Protein AF-A0A0G1QEM6-F1 (afdb_monomer_lite)

Foldseek 3Di:
DDDKAFFDDDDPDLVLRVLVSCVVVLAADEAADADQVVQLVSLLVNLVVADFPQPQVLLVVQQPPDVHGDPSSNSQSSSVRRLTGEDEPVGDPSNNVSNVVCVVVSSNRYYRYHPVPDDDQQDWDDADHDIDGPVVDDQVGFDFDRDPNITDTDRRDPPPDDQPQAWWWWKAAPVRDIDTHGQQDFFWWADPNDTDGDGPVPDDQQIDTVPGHTIDTDGTDRDDPVPD

Sequence (228 aa):
MAMPLKIHEETNSPTINIILDTLKINKQALVFAGTKASAEKTAEEISKKIKGVDLNELAEKIQSCLSKPTKQCLRLSFCIKKGIAFHHSGLVSEQRHLIEDGFRQGIVKVICCTPTLCLSKDTMIWHGMYESKILAYTNKEPVFALSQNKLVPLKAQRINTVQNNRKLLRITSSLGKSIKVTSHHKMLIKRESRRYVAEAETIKKGDRIATIGKLNITKSYLPFVKGF

Secondary structure (DSSP, 8-state):
-PPPEEPP--SS-HHHHHHHHHHHTT--EEEE-SSHHHHHHHHHHHHTTS-----HHHHHHHHHSSSS--HHHHHHHHHHTTTEEEESTTS-HHHHHHHHHHHHTTSS-EEEE-TTSPPPTT-EEEETTEEEEGGG--SSSEEEEEETTEEEEEEPPP-------SPEEEEEETTS-EEEEETT-EEEEEETTEEEEEEGGG--TT-EETTBS-EEEEEEE---GGG-

pLDDT: mean 84.79, std 13.38, range [34.31, 98.5]

Structure (mmCIF, N/CA/C/O backbone):
data_AF-A0A0G1QEM6-F1
#
_entry.id   AF-A0A0G1QEM6-F1
#
loop_
_atom_site.group_PDB
_atom_site.id
_atom_site.type_symbol
_atom_site.label_atom_id
_atom_site.label_alt_id
_atom_site.label_comp_id
_atom_site.label_asym_id
_atom_site.label_entity_id
_atom_site.label_seq_id
_atom_site.pdbx_PDB_ins_code
_atom_site.Cartn_x
_atom_site.Cartn_y
_atom_site.Cartn_z
_atom_site.occupancy
_atom_site.B_iso_or_equiv
_atom_site.auth_seq_id
_atom_site.auth_comp_id
_atom_site.auth_asym_id
_atom_site.auth_atom_id
_atom_site.pdbx_PDB_model_num
ATOM 1 N N . MET A 1 1 ? -28.350 14.122 -2.380 1.00 58.47 1 MET A N 1
ATOM 2 C CA . MET A 1 1 ? -26.898 13.858 -2.225 1.00 58.47 1 MET A CA 1
ATOM 3 C C . MET A 1 1 ? -26.719 12.988 -0.993 1.00 58.47 1 MET A C 1
ATOM 5 O O . MET A 1 1 ? -27.482 13.183 -0.056 1.00 58.47 1 MET A O 1
ATOM 9 N N . ALA A 1 2 ? -25.788 12.028 -0.995 1.00 63.12 2 ALA A N 1
ATOM 10 C CA . ALA A 1 2 ? -25.497 11.253 0.214 1.00 63.12 2 ALA A CA 1
ATOM 11 C C . ALA A 1 2 ? -25.089 12.203 1.359 1.00 63.12 2 ALA A C 1
ATOM 13 O O . ALA A 1 2 ? -24.433 13.216 1.110 1.00 63.12 2 ALA A O 1
ATOM 14 N N . MET A 1 3 ? -25.512 11.927 2.592 1.00 70.44 3 MET A N 1
ATOM 15 C CA . MET A 1 3 ? -25.098 12.746 3.735 1.00 70.44 3 MET A CA 1
ATOM 16 C C . MET A 1 3 ? -23.622 12.476 4.066 1.00 70.44 3 MET A C 1
ATOM 18 O O . MET A 1 3 ? -23.163 11.347 3.873 1.00 70.44 3 MET A O 1
ATOM 22 N N . PRO A 1 4 ? -22.868 13.475 4.562 1.00 77.44 4 PRO A N 1
ATOM 23 C CA . PRO A 1 4 ? -21.507 13.245 5.023 1.00 77.44 4 PRO A CA 1
ATOM 24 C C . PRO A 1 4 ? -21.467 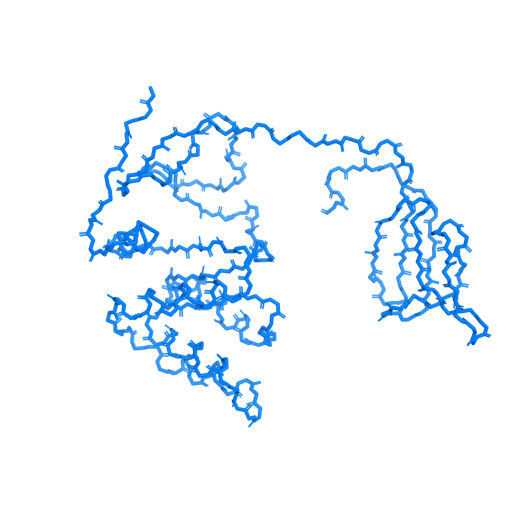12.190 6.132 1.00 77.44 4 PRO A C 1
ATOM 26 O O . PRO A 1 4 ? -22.203 12.301 7.115 1.00 77.44 4 PRO A O 1
ATOM 29 N N . LEU A 1 5 ? -20.586 11.198 6.001 1.00 82.06 5 LEU A N 1
ATOM 30 C CA . LEU A 1 5 ? -20.373 10.199 7.050 1.00 82.06 5 LEU A CA 1
ATOM 31 C C . LEU A 1 5 ? -19.333 10.739 8.031 1.00 82.06 5 LEU A C 1
ATOM 33 O O . LEU A 1 5 ? -18.238 11.142 7.629 1.00 82.06 5 LEU A O 1
ATOM 37 N N . LYS A 1 6 ? -19.688 10.793 9.316 1.00 85.19 6 LYS A N 1
ATOM 38 C CA . LYS A 1 6 ? -18.762 11.212 10.373 1.00 85.19 6 LYS A CA 1
ATOM 39 C C . LYS A 1 6 ? -17.808 10.067 10.695 1.00 85.19 6 LYS A C 1
ATOM 41 O O . LYS A 1 6 ? -18.254 8.935 10.835 1.00 85.19 6 LYS A O 1
ATOM 46 N N . ILE A 1 7 ? -16.530 10.392 10.847 1.00 89.06 7 ILE A N 1
ATOM 47 C CA . ILE A 1 7 ? -15.505 9.467 11.330 1.00 89.06 7 ILE A CA 1
ATOM 48 C C . ILE A 1 7 ? -15.224 9.813 12.791 1.00 89.06 7 ILE A C 1
ATOM 50 O O . ILE A 1 7 ? -15.229 10.988 13.166 1.00 89.06 7 ILE A O 1
ATOM 54 N N . HIS A 1 8 ? -14.978 8.805 13.624 1.00 86.75 8 HIS A N 1
ATOM 55 C CA . HIS A 1 8 ? -14.560 9.042 15.000 1.00 86.75 8 HIS A CA 1
ATOM 56 C C . HIS A 1 8 ? -13.189 9.743 15.044 1.00 86.75 8 HIS A C 1
ATOM 58 O O . HIS A 1 8 ? -12.245 9.337 14.371 1.00 86.75 8 HIS A O 1
ATOM 64 N N . GLU A 1 9 ? -13.052 10.803 15.838 1.00 89.62 9 GLU A N 1
ATOM 65 C CA . GLU A 1 9 ? -11.793 11.542 15.972 1.00 89.62 9 GLU A CA 1
ATOM 66 C C . GLU A 1 9 ? -10.955 10.976 17.123 1.00 89.62 9 GLU A C 1
ATOM 68 O O . GLU A 1 9 ? -11.365 11.018 18.278 1.00 89.62 9 GLU A O 1
ATOM 73 N N . GLU A 1 10 ? -9.790 10.404 16.813 1.00 88.31 10 GLU A N 1
ATOM 74 C CA . GLU A 1 10 ? -8.842 9.878 17.819 1.00 88.31 10 GLU A CA 1
ATOM 75 C C . GLU A 1 10 ? -7.482 10.574 17.771 1.00 88.31 10 GLU A C 1
ATOM 77 O O . GLU A 1 10 ? -6.681 10.501 18.703 1.00 88.31 10 GLU A O 1
ATOM 82 N N . THR A 1 11 ? -7.186 11.214 16.646 1.00 91.19 11 THR A N 1
ATOM 83 C CA . THR A 1 11 ? -5.920 11.875 16.367 1.00 91.19 11 THR A CA 1
ATOM 84 C C . THR A 1 11 ? -6.171 13.142 15.557 1.00 91.19 11 THR A C 1
ATOM 86 O O . THR A 1 11 ? -7.200 13.275 14.896 1.00 91.19 11 THR A O 1
ATOM 89 N N . ASN A 1 12 ? -5.166 14.015 15.492 1.00 90.62 12 ASN A N 1
ATOM 90 C CA . ASN A 1 12 ? -5.195 15.209 14.639 1.00 90.62 12 ASN A CA 1
ATOM 91 C C . ASN A 1 12 ? -5.042 14.890 13.136 1.00 90.62 12 ASN A C 1
ATOM 93 O O . ASN A 1 12 ? -4.938 15.804 12.322 1.00 90.62 12 ASN A O 1
ATOM 97 N N . SER A 1 13 ? -4.960 13.610 12.752 1.00 91.62 13 SER A N 1
ATOM 98 C CA . SER A 1 13 ? -4.819 13.177 11.363 1.00 91.62 13 SER A CA 1
ATOM 99 C C . SER A 1 13 ? -6.112 12.510 10.889 1.00 91.62 13 SER A C 1
ATOM 101 O O . SER A 1 13 ? -6.362 11.354 11.243 1.00 91.62 13 SER A O 1
ATOM 103 N N . PRO A 1 14 ? -6.913 13.178 10.033 1.00 91.94 14 PRO A N 1
ATOM 104 C CA . PRO A 1 14 ? -8.118 12.582 9.460 1.00 91.94 14 PRO A CA 1
ATOM 105 C C . PRO A 1 14 ? -7.837 11.249 8.756 1.00 91.94 14 PRO A C 1
ATOM 107 O O . PRO A 1 14 ? -8.636 10.320 8.838 1.00 91.94 14 PRO A O 1
ATOM 110 N N . THR A 1 15 ? -6.688 11.140 8.078 1.00 91.44 15 THR A N 1
ATOM 111 C CA . THR A 1 15 ? -6.275 9.915 7.377 1.00 91.44 15 THR A CA 1
ATOM 112 C C . THR A 1 15 ? -6.044 8.762 8.345 1.00 91.44 15 THR A C 1
ATOM 114 O O . THR A 1 15 ? -6.402 7.631 8.044 1.00 91.44 15 THR A O 1
ATOM 117 N N . ILE A 1 16 ? -5.461 9.022 9.517 1.00 94.81 16 ILE A N 1
ATOM 118 C CA . ILE A 1 16 ? -5.296 7.976 10.532 1.00 94.81 16 ILE A CA 1
ATOM 119 C C . ILE A 1 16 ? -6.659 7.623 11.130 1.00 94.81 16 ILE A C 1
ATOM 121 O O . ILE A 1 16 ? -6.964 6.443 11.269 1.00 94.81 16 ILE A O 1
ATOM 125 N N . ASN A 1 17 ? -7.502 8.617 11.413 1.00 94.69 17 ASN A N 1
ATOM 126 C CA . ASN A 1 17 ? -8.823 8.402 12.005 1.00 94.69 17 ASN A CA 1
ATOM 127 C C . ASN A 1 17 ? -9.708 7.483 11.152 1.00 94.69 17 ASN A C 1
ATOM 129 O O . ASN A 1 17 ? -10.283 6.544 11.691 1.00 94.69 17 ASN A O 1
ATOM 133 N N . ILE A 1 18 ? -9.768 7.676 9.827 1.00 92.94 18 ILE A N 1
ATOM 134 C CA . ILE A 1 18 ? -10.563 6.790 8.955 1.00 92.94 18 ILE A CA 1
ATOM 135 C C . ILE A 1 18 ? -10.041 5.348 8.954 1.00 92.94 18 ILE A C 1
ATOM 137 O O . ILE A 1 18 ? -10.818 4.398 8.867 1.00 92.94 18 ILE A O 1
ATOM 141 N N . ILE A 1 19 ? -8.728 5.163 9.084 1.00 95.00 19 ILE A N 1
ATOM 142 C CA . ILE A 1 19 ? -8.120 3.832 9.142 1.00 95.00 19 ILE A CA 1
ATOM 143 C C . ILE A 1 19 ? -8.442 3.164 10.479 1.00 95.00 19 ILE A C 1
ATOM 145 O O . ILE A 1 19 ? -8.819 1.996 10.494 1.00 95.00 19 ILE A O 1
ATOM 149 N N . LEU A 1 20 ? -8.342 3.895 11.592 1.00 94.69 20 LEU A N 1
ATOM 150 C CA . LEU A 1 20 ? -8.720 3.391 12.915 1.00 94.69 20 LEU A CA 1
ATOM 151 C C . LEU A 1 20 ? -10.209 3.025 12.971 1.00 94.69 20 LEU A C 1
ATOM 153 O O . LEU A 1 20 ? -10.550 1.951 13.461 1.00 94.69 20 LEU A O 1
ATOM 157 N N . ASP A 1 21 ? -11.077 3.858 12.398 1.00 92.38 21 ASP A N 1
ATOM 158 C CA . ASP A 1 21 ? -12.512 3.588 12.261 1.00 92.38 21 ASP A CA 1
ATOM 159 C C . ASP A 1 21 ? -12.778 2.312 11.440 1.00 92.38 21 ASP A C 1
ATOM 161 O O . ASP A 1 21 ? -13.508 1.423 11.878 1.00 92.38 21 ASP A O 1
ATOM 165 N N . THR A 1 22 ? -12.068 2.141 10.317 1.00 91.81 22 THR A N 1
ATOM 166 C CA . THR A 1 22 ? -12.126 0.920 9.492 1.00 91.81 22 THR A CA 1
ATOM 167 C C . THR A 1 22 ? -11.695 -0.327 10.276 1.00 91.81 22 THR A C 1
ATOM 169 O O . THR A 1 22 ? -12.312 -1.389 10.165 1.00 91.81 22 THR A O 1
ATOM 172 N N . LEU A 1 23 ? -10.648 -0.217 11.098 1.00 93.31 23 LEU A N 1
ATOM 173 C CA . LEU A 1 23 ? -10.165 -1.327 11.922 1.00 93.31 23 LEU A CA 1
ATOM 174 C C . LEU A 1 23 ? -11.137 -1.673 13.055 1.00 93.31 23 LEU A C 1
ATOM 176 O O . LEU A 1 23 ? -11.317 -2.854 13.351 1.00 93.31 23 LEU A O 1
ATOM 180 N N . LYS A 1 24 ? -11.803 -0.677 13.650 1.00 92.06 24 LYS A N 1
ATOM 181 C CA . LYS A 1 24 ? -12.818 -0.878 14.698 1.00 92.06 24 LYS A CA 1
ATOM 182 C C . LYS A 1 24 ? -14.002 -1.716 14.223 1.00 92.06 24 LYS A C 1
ATOM 184 O O . LYS A 1 24 ? -14.523 -2.513 14.996 1.00 92.06 24 LYS A O 1
ATOM 189 N N . ILE A 1 25 ? -14.385 -1.594 12.953 1.00 90.31 25 ILE A N 1
ATOM 190 C CA . ILE A 1 25 ? -15.434 -2.426 12.339 1.00 90.31 25 ILE A CA 1
ATOM 191 C C . ILE A 1 25 ? -14.896 -3.750 11.755 1.00 90.31 25 ILE A C 1
ATOM 193 O O . ILE A 1 25 ? -15.580 -4.407 10.969 1.00 90.31 25 ILE A O 1
ATOM 197 N N . ASN A 1 26 ? -13.674 -4.154 12.136 1.00 90.94 26 ASN A N 1
ATOM 198 C CA . ASN A 1 26 ? -12.980 -5.372 11.701 1.00 90.94 26 ASN A CA 1
ATOM 199 C C . ASN A 1 26 ? -12.873 -5.511 10.168 1.00 90.94 26 ASN A C 1
ATOM 201 O O . ASN A 1 26 ? -13.025 -6.600 9.608 1.00 90.94 26 ASN A O 1
ATOM 205 N N . LYS A 1 27 ? -12.618 -4.398 9.472 1.00 91.56 27 LYS A N 1
ATOM 206 C CA . LYS A 1 27 ? -12.401 -4.367 8.018 1.00 91.56 27 LYS A CA 1
ATOM 207 C C . LYS A 1 27 ? -10.932 -4.122 7.675 1.00 91.56 27 LYS A C 1
ATOM 209 O O . LYS A 1 27 ? -10.118 -3.777 8.532 1.00 91.56 27 LYS A O 1
ATOM 214 N N . GLN A 1 28 ? -10.595 -4.354 6.408 1.00 93.38 28 GLN A N 1
ATOM 215 C CA . GLN A 1 28 ? -9.258 -4.134 5.857 1.00 93.38 28 GLN A CA 1
ATOM 216 C C . GLN A 1 28 ? -9.221 -2.869 4.996 1.00 93.38 28 GLN A C 1
ATOM 218 O O . GLN A 1 28 ? -10.241 -2.465 4.439 1.00 93.38 28 GLN A O 1
ATOM 223 N N . ALA A 1 29 ? -8.039 -2.267 4.852 1.00 93.31 29 ALA A N 1
ATOM 224 C CA . ALA A 1 29 ? -7.846 -1.063 4.048 1.00 93.31 29 ALA A CA 1
ATOM 225 C C . ALA A 1 29 ? -6.576 -1.117 3.190 1.00 93.31 29 ALA A C 1
ATOM 227 O O . ALA A 1 29 ? -5.520 -1.582 3.623 1.00 93.31 29 ALA A O 1
ATOM 228 N N . LEU A 1 30 ? -6.667 -0.551 1.987 1.00 93.56 30 LEU A N 1
ATOM 229 C CA . LEU A 1 30 ? -5.512 -0.187 1.171 1.00 93.56 30 LEU A CA 1
ATOM 230 C C . LEU A 1 30 ? -5.391 1.334 1.142 1.00 93.56 30 LEU A C 1
ATOM 232 O O . LEU A 1 30 ? -6.335 2.035 0.785 1.00 93.56 30 LEU A O 1
ATOM 236 N N . VAL A 1 31 ? -4.221 1.837 1.524 1.00 94.69 31 VAL A N 1
ATOM 237 C CA . VAL A 1 31 ? -3.951 3.268 1.677 1.00 94.69 31 VAL A CA 1
ATOM 238 C C . VAL A 1 31 ? -2.922 3.675 0.634 1.00 94.69 31 VAL A C 1
ATOM 240 O O . VAL A 1 31 ? -1.732 3.402 0.778 1.00 94.69 31 VAL A O 1
ATOM 243 N N . PHE A 1 32 ? -3.377 4.315 -0.440 1.00 93.25 32 PHE A N 1
ATOM 244 C CA . PHE A 1 32 ? -2.495 4.740 -1.522 1.00 93.25 32 PHE A CA 1
ATOM 245 C C . PHE A 1 32 ? -1.792 6.058 -1.187 1.00 93.25 32 PHE A C 1
ATOM 247 O O . PHE A 1 32 ? -2.434 7.069 -0.909 1.00 93.25 32 PHE A O 1
ATOM 254 N N . ALA A 1 33 ? -0.463 6.055 -1.254 1.00 93.50 33 ALA A N 1
ATOM 255 C CA . ALA A 1 33 ? 0.392 7.205 -1.004 1.00 93.50 33 ALA A CA 1
ATOM 256 C C . ALA A 1 33 ? 1.212 7.569 -2.254 1.00 93.50 33 ALA A C 1
ATOM 258 O O . ALA A 1 33 ? 1.590 6.707 -3.050 1.00 93.50 33 ALA A O 1
ATOM 259 N N . GLY A 1 34 ? 1.522 8.858 -2.417 1.00 91.38 34 GLY A N 1
ATOM 260 C CA . GLY A 1 34 ? 2.196 9.371 -3.618 1.00 91.38 34 GLY A CA 1
ATOM 261 C C . GLY A 1 34 ? 3.665 8.952 -3.760 1.00 91.38 34 GLY A C 1
ATOM 262 O O . GLY A 1 34 ? 4.210 8.974 -4.860 1.00 91.38 34 GLY A O 1
ATOM 263 N N . THR A 1 35 ? 4.319 8.550 -2.667 1.00 95.19 35 THR A N 1
ATOM 264 C CA . THR A 1 35 ? 5.732 8.139 -2.655 1.00 95.19 35 THR A CA 1
ATOM 265 C C . THR A 1 35 ? 5.964 6.903 -1.781 1.00 95.19 35 THR A C 1
ATOM 267 O O . THR A 1 35 ? 5.172 6.596 -0.887 1.00 95.19 35 THR A O 1
ATOM 270 N N . LYS A 1 3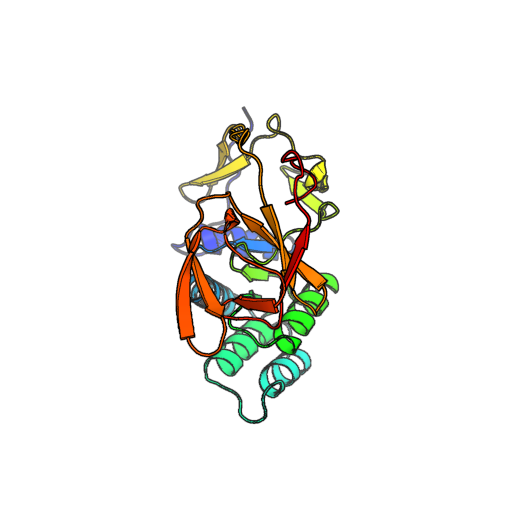6 ? 7.101 6.221 -1.990 1.00 96.88 36 LYS A N 1
ATOM 271 C CA . LYS A 1 36 ? 7.549 5.106 -1.133 1.00 96.88 36 LYS A CA 1
ATOM 272 C C . LYS A 1 36 ? 7.705 5.560 0.322 1.00 96.88 36 LYS A C 1
ATOM 274 O O . LYS A 1 36 ? 7.144 4.948 1.219 1.00 96.88 36 LYS A O 1
ATOM 279 N N . ALA A 1 37 ? 8.384 6.689 0.533 1.00 97.44 37 ALA A N 1
ATOM 280 C CA . ALA A 1 37 ? 8.625 7.243 1.863 1.00 97.44 37 ALA A CA 1
ATOM 281 C C . ALA A 1 37 ? 7.321 7.585 2.600 1.00 97.44 37 ALA A C 1
ATOM 283 O O . ALA A 1 37 ? 7.192 7.286 3.784 1.00 97.44 37 ALA A O 1
ATOM 284 N N . SER A 1 38 ? 6.331 8.158 1.903 1.00 96.75 38 SER A N 1
ATOM 285 C CA . SER A 1 38 ? 5.017 8.416 2.503 1.00 96.75 38 SER A CA 1
ATOM 286 C C . SER A 1 38 ? 4.278 7.126 2.856 1.00 96.75 38 SER A C 1
ATOM 288 O O . SER A 1 38 ? 3.677 7.071 3.919 1.00 96.75 38 SER A O 1
ATOM 290 N N . ALA A 1 39 ? 4.359 6.077 2.027 1.00 97.38 39 ALA A N 1
ATOM 291 C CA . ALA A 1 39 ? 3.731 4.790 2.335 1.00 97.38 39 ALA A CA 1
ATOM 292 C C . ALA A 1 39 ? 4.313 4.170 3.619 1.00 97.38 39 ALA A C 1
ATOM 294 O O . ALA A 1 39 ? 3.562 3.765 4.505 1.00 97.38 39 ALA A O 1
ATOM 295 N N . GLU A 1 40 ? 5.643 4.166 3.748 1.00 98.38 40 GLU A N 1
ATOM 296 C CA . GLU A 1 40 ? 6.324 3.685 4.954 1.00 98.38 40 GLU A CA 1
ATOM 297 C C . GLU A 1 40 ? 5.953 4.520 6.190 1.00 98.38 40 GLU A C 1
ATOM 299 O O . GLU A 1 40 ? 5.562 3.971 7.219 1.00 98.38 40 GLU A O 1
ATOM 304 N N . LYS A 1 41 ? 6.023 5.856 6.078 1.00 98.00 41 LYS A N 1
ATOM 305 C CA . LYS A 1 41 ? 5.702 6.776 7.177 1.00 98.00 41 LYS A CA 1
ATOM 306 C C . LYS A 1 41 ? 4.267 6.583 7.669 1.00 98.00 41 LYS A C 1
ATOM 308 O O . LYS A 1 41 ? 4.050 6.461 8.871 1.00 98.00 41 LYS A O 1
ATOM 313 N N . THR A 1 42 ? 3.299 6.528 6.756 1.00 97.44 42 THR A N 1
ATOM 314 C CA . THR A 1 42 ? 1.886 6.355 7.108 1.00 97.44 42 THR A CA 1
ATOM 315 C C . THR A 1 42 ? 1.640 5.006 7.789 1.00 97.44 42 THR A C 1
ATOM 317 O O . THR A 1 42 ? 0.952 4.968 8.805 1.00 97.44 42 THR A O 1
ATOM 320 N N . ALA A 1 43 ? 2.244 3.909 7.308 1.00 98.19 43 ALA A N 1
ATOM 321 C CA . ALA A 1 43 ? 2.146 2.601 7.970 1.00 98.19 43 ALA A CA 1
ATOM 322 C C . ALA A 1 43 ? 2.685 2.626 9.410 1.00 98.19 43 ALA A C 1
ATOM 324 O O . ALA A 1 43 ? 2.050 2.092 10.322 1.00 98.19 43 ALA A O 1
ATOM 325 N N . GLU A 1 44 ? 3.824 3.279 9.640 1.00 98.00 44 GLU A N 1
ATOM 326 C CA . GLU A 1 44 ? 4.398 3.414 10.982 1.00 98.00 44 GLU A CA 1
ATOM 327 C C . GLU A 1 44 ? 3.542 4.275 11.910 1.00 98.00 44 GLU A C 1
ATOM 329 O O . GLU A 1 44 ? 3.394 3.946 13.088 1.00 98.00 44 GLU A O 1
ATOM 334 N N . GLU A 1 45 ? 2.981 5.375 11.405 1.00 97.38 45 GLU A N 1
ATOM 335 C CA . GLU A 1 45 ? 2.087 6.243 12.174 1.00 97.38 45 GLU A CA 1
ATOM 336 C C . GLU A 1 45 ? 0.833 5.493 12.632 1.00 97.38 45 GLU A C 1
ATOM 338 O O . GLU A 1 45 ? 0.480 5.580 13.807 1.00 97.38 45 GLU A O 1
ATOM 343 N N . ILE A 1 46 ? 0.218 4.694 11.754 1.00 97.00 46 ILE A N 1
ATOM 344 C CA . ILE A 1 46 ? -0.923 3.833 12.105 1.00 97.00 46 ILE A CA 1
ATOM 345 C C . ILE A 1 46 ? -0.499 2.779 13.135 1.00 97.00 46 ILE A C 1
ATOM 347 O O . ILE A 1 46 ? -1.162 2.607 14.155 1.00 97.00 46 ILE A O 1
ATOM 351 N N . SER A 1 47 ? 0.641 2.116 12.913 1.00 96.56 47 SER A N 1
ATOM 352 C CA . SER A 1 47 ? 1.154 1.053 13.793 1.00 96.56 47 SER A CA 1
ATOM 353 C C . SER A 1 47 ? 1.393 1.530 15.229 1.00 96.56 47 SER A C 1
ATOM 355 O O . SER A 1 47 ? 1.208 0.771 16.177 1.00 96.56 47 SER A O 1
ATOM 357 N N . LYS A 1 48 ? 1.772 2.803 15.412 1.00 95.81 48 LYS A N 1
ATOM 358 C CA . LYS A 1 48 ? 1.949 3.430 16.735 1.00 95.81 48 LYS A CA 1
ATOM 359 C C . LYS A 1 48 ? 0.630 3.704 17.465 1.00 95.81 48 LYS A C 1
ATOM 361 O O . LYS A 1 48 ? 0.661 3.966 18.664 1.00 95.81 48 LYS A O 1
ATOM 366 N N . LYS A 1 49 ? -0.508 3.687 16.766 1.00 95.12 49 LYS A N 1
ATOM 367 C CA . LYS A 1 49 ? -1.840 3.983 17.322 1.00 95.12 49 LYS A CA 1
ATOM 368 C C . LYS A 1 49 ? -2.654 2.742 17.667 1.00 95.12 49 LYS A C 1
ATOM 370 O O . LYS A 1 49 ? -3.697 2.871 18.295 1.00 95.12 49 LYS A O 1
ATOM 375 N N . ILE A 1 50 ? -2.176 1.554 17.308 1.00 92.06 50 ILE A N 1
ATOM 376 C CA . ILE A 1 50 ? -2.892 0.298 17.536 1.00 92.06 50 ILE A CA 1
ATOM 377 C C . ILE A 1 50 ? -2.093 -0.673 18.409 1.00 92.06 50 ILE A C 1
ATOM 379 O O . ILE A 1 50 ? -0.859 -0.646 18.488 1.00 92.06 50 ILE A O 1
ATOM 383 N N . LYS A 1 51 ? -2.818 -1.564 19.085 1.00 87.94 51 LYS A N 1
ATOM 384 C CA . LYS A 1 51 ? -2.221 -2.647 19.874 1.00 87.94 51 LYS A CA 1
ATOM 385 C C . LYS A 1 51 ? -1.691 -3.752 18.948 1.00 87.94 51 LYS A C 1
ATOM 387 O O . LYS A 1 51 ? -2.048 -3.822 17.778 1.00 87.94 51 LYS A O 1
ATOM 392 N N . GLY A 1 52 ? -0.755 -4.560 19.453 1.00 80.38 52 GLY A N 1
ATOM 393 C CA . GLY A 1 52 ? -0.207 -5.685 18.681 1.00 80.38 52 GLY A CA 1
ATOM 394 C C . GLY A 1 52 ? -1.229 -6.800 18.495 1.00 80.38 52 GLY A C 1
ATOM 395 O O . GLY A 1 52 ? -2.087 -6.972 19.354 1.00 80.38 52 GLY A O 1
ATOM 396 N N . VAL A 1 53 ? -1.112 -7.534 17.387 1.00 81.50 53 VAL A N 1
ATOM 397 C CA . VAL A 1 53 ? -2.028 -8.626 16.990 1.00 81.50 53 VAL A CA 1
ATOM 398 C C . VAL A 1 53 ? -1.301 -9.972 16.850 1.00 81.50 53 VAL A C 1
ATOM 400 O O . VAL A 1 53 ? -1.747 -10.841 16.118 1.00 81.50 53 VAL A O 1
ATOM 403 N N . ASP A 1 54 ? -0.165 -10.113 17.540 1.00 84.19 54 ASP A N 1
ATOM 404 C CA . ASP A 1 54 ? 0.691 -11.310 17.580 1.00 84.19 54 ASP A CA 1
ATOM 405 C C . ASP A 1 54 ? 1.017 -11.933 16.209 1.00 84.19 54 ASP A C 1
ATOM 407 O O . ASP A 1 54 ? 0.783 -13.104 15.939 1.00 84.19 54 ASP A O 1
ATOM 411 N N . LEU A 1 55 ? 1.597 -11.128 15.315 1.00 94.56 55 LEU A N 1
ATOM 412 C CA . LEU A 1 55 ? 2.139 -11.597 14.032 1.00 94.56 55 LEU A CA 1
ATOM 413 C C . LEU A 1 55 ? 3.668 -11.689 14.070 1.00 94.56 55 LEU A C 1
ATOM 415 O O . LEU A 1 55 ? 4.348 -11.293 13.121 1.00 94.56 55 LEU A O 1
ATOM 419 N N . ASN A 1 56 ? 4.218 -12.157 15.194 1.00 95.69 56 ASN A N 1
ATOM 420 C CA . ASN A 1 56 ? 5.665 -12.219 15.403 1.00 95.69 56 ASN A CA 1
ATOM 421 C C . ASN A 1 56 ? 6.355 -13.139 14.387 1.00 95.69 56 ASN A C 1
ATOM 423 O O . ASN A 1 56 ? 7.344 -12.727 13.790 1.00 95.69 56 ASN A O 1
ATOM 427 N N . GLU A 1 57 ? 5.781 -14.309 14.103 1.00 96.81 57 GLU A N 1
ATOM 428 C CA . GLU A 1 57 ? 6.340 -15.256 13.131 1.00 96.81 57 GLU A CA 1
ATOM 429 C C . GLU A 1 57 ? 6.402 -14.661 11.712 1.00 96.81 57 GLU A C 1
ATOM 431 O O . GLU A 1 57 ? 7.430 -14.729 11.036 1.00 96.81 57 GLU A O 1
ATOM 436 N N . LEU A 1 58 ? 5.319 -14.017 11.257 1.00 97.25 58 LEU A N 1
ATOM 437 C CA . LEU A 1 58 ? 5.296 -13.350 9.951 1.00 97.25 58 LEU A CA 1
ATOM 438 C C . LEU A 1 58 ? 6.291 -12.183 9.903 1.00 97.25 58 LEU A C 1
ATOM 440 O O . LEU A 1 58 ? 6.969 -11.986 8.894 1.00 97.25 58 LEU A O 1
ATOM 444 N N . ALA A 1 59 ? 6.395 -11.414 10.990 1.00 97.44 59 ALA A N 1
ATOM 445 C CA . ALA A 1 59 ? 7.334 -10.305 11.095 1.00 97.44 59 ALA A CA 1
ATOM 446 C C . ALA A 1 59 ? 8.793 -10.781 11.017 1.00 97.44 59 ALA A C 1
ATOM 448 O O . ALA A 1 59 ? 9.602 -10.159 10.327 1.00 97.44 59 ALA A O 1
ATOM 449 N N . GLU A 1 60 ? 9.118 -11.896 11.671 1.00 97.06 60 GLU A N 1
ATOM 450 C CA . GLU A 1 60 ? 10.439 -12.525 11.619 1.00 97.06 60 GLU A CA 1
ATOM 451 C C . GLU A 1 60 ? 10.767 -13.041 10.219 1.00 97.06 60 GLU A C 1
ATOM 453 O O . GLU A 1 60 ? 11.829 -12.702 9.696 1.00 97.06 60 GLU A O 1
ATOM 458 N N . LYS A 1 61 ? 9.835 -13.755 9.572 1.00 97.06 61 LYS A N 1
ATOM 459 C CA . LYS A 1 61 ? 9.971 -14.203 8.173 1.00 97.06 61 LYS A CA 1
ATOM 460 C C . LYS A 1 61 ? 10.245 -13.034 7.225 1.00 97.06 61 LYS A C 1
ATOM 462 O O . LYS A 1 61 ? 11.185 -13.069 6.440 1.00 97.06 61 LYS A O 1
ATOM 467 N N . ILE A 1 62 ? 9.472 -11.952 7.333 1.00 96.38 62 ILE A N 1
ATOM 468 C CA . ILE A 1 62 ? 9.660 -10.744 6.514 1.00 96.38 62 ILE A CA 1
ATOM 469 C C . ILE A 1 62 ? 11.014 -10.074 6.781 1.00 96.38 62 ILE A C 1
ATOM 471 O O . ILE A 1 62 ? 11.649 -9.542 5.862 1.00 96.38 62 ILE A O 1
ATOM 475 N N . GLN A 1 63 ? 11.454 -10.057 8.038 1.00 96.44 63 GLN A N 1
ATOM 476 C CA . GLN A 1 63 ? 12.727 -9.463 8.426 1.00 96.44 63 GLN A CA 1
ATOM 477 C C . GLN A 1 63 ? 13.918 -10.260 7.879 1.00 96.44 63 GLN A C 1
ATOM 479 O O . GLN A 1 63 ? 14.931 -9.647 7.536 1.00 96.44 63 GLN A O 1
ATOM 484 N N . SER A 1 64 ? 13.788 -11.587 7.778 1.00 95.62 64 SER A N 1
ATOM 485 C CA . SER A 1 64 ? 14.841 -12.518 7.361 1.00 95.62 64 SER A CA 1
ATOM 486 C C . SER A 1 64 ? 14.894 -12.816 5.856 1.00 95.62 64 S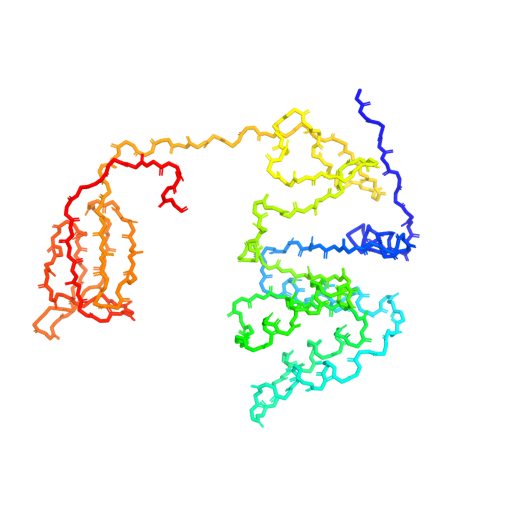ER A C 1
ATOM 488 O O . SER A 1 64 ? 15.809 -13.514 5.428 1.00 95.62 64 SER A O 1
ATOM 490 N N . CYS A 1 65 ? 14.028 -12.219 5.022 1.00 94.69 65 CYS A N 1
ATOM 491 C CA . CYS A 1 65 ? 14.104 -12.343 3.550 1.00 94.69 65 CYS A CA 1
ATOM 492 C C . CYS A 1 65 ? 15.433 -11.843 2.934 1.00 94.69 65 CYS A C 1
ATOM 494 O O . CYS A 1 65 ? 15.669 -11.979 1.734 1.00 94.69 65 CYS A O 1
ATOM 496 N N . LEU A 1 66 ? 16.284 -11.180 3.719 1.00 91.19 66 LEU A N 1
ATOM 497 C CA . LEU A 1 66 ? 17.636 -10.785 3.339 1.00 91.19 66 LEU A CA 1
ATOM 498 C C . LEU A 1 66 ? 18.627 -11.403 4.322 1.00 91.19 66 LEU A C 1
ATOM 500 O O . LEU A 1 66 ? 18.389 -11.389 5.527 1.00 91.19 66 LEU A O 1
ATOM 504 N N . SER A 1 67 ? 19.789 -11.831 3.819 1.00 91.56 67 SER A N 1
ATOM 505 C CA . SER A 1 67 ? 20.877 -12.375 4.649 1.00 91.56 67 SER A CA 1
ATOM 506 C C . SER A 1 67 ? 21.299 -11.431 5.778 1.00 91.56 67 SER A C 1
ATOM 508 O O . SER A 1 67 ? 21.648 -11.875 6.869 1.00 91.56 67 SER A O 1
ATOM 510 N N . LYS A 1 68 ? 21.234 -10.117 5.531 1.00 94.38 68 LYS A N 1
ATOM 511 C CA . LYS A 1 68 ? 21.380 -9.077 6.546 1.00 94.38 68 LYS A CA 1
ATOM 512 C C . LYS A 1 68 ? 20.175 -8.131 6.496 1.00 94.38 68 LYS A C 1
ATOM 514 O O . LYS A 1 68 ? 20.036 -7.393 5.515 1.00 94.38 68 LYS A O 1
ATOM 519 N N . PRO A 1 69 ? 19.327 -8.101 7.540 1.00 93.94 69 PRO A N 1
ATOM 520 C CA . PRO A 1 69 ? 18.183 -7.200 7.591 1.00 93.94 69 PRO A CA 1
ATOM 521 C C . PRO A 1 69 ? 18.607 -5.731 7.513 1.00 93.94 69 PRO A C 1
ATOM 523 O O . PRO A 1 69 ? 19.525 -5.283 8.203 1.00 93.94 69 PRO A O 1
ATOM 526 N N . THR A 1 70 ? 17.914 -4.956 6.681 1.00 96.44 70 THR A N 1
ATOM 527 C CA . THR A 1 70 ? 18.122 -3.504 6.584 1.00 96.44 70 THR A CA 1
ATOM 528 C C . THR A 1 70 ? 17.240 -2.753 7.584 1.00 96.44 70 THR A C 1
ATOM 530 O O . THR A 1 70 ? 16.289 -3.306 8.141 1.00 96.44 70 THR A O 1
ATOM 533 N N . LYS A 1 71 ? 17.470 -1.442 7.749 1.00 96.69 71 LYS A N 1
ATOM 534 C CA . LYS A 1 71 ? 16.570 -0.573 8.530 1.00 96.69 71 LYS A CA 1
ATOM 535 C C . LYS A 1 71 ? 15.124 -0.614 8.012 1.00 96.69 71 LYS A C 1
ATOM 537 O O . LYS A 1 71 ? 14.193 -0.529 8.808 1.00 96.69 71 LYS A O 1
ATOM 542 N N . GLN A 1 72 ? 14.922 -0.763 6.700 1.00 97.31 72 GLN A N 1
ATOM 543 C CA . GLN A 1 72 ? 13.586 -0.908 6.115 1.00 97.31 72 GLN A CA 1
ATOM 544 C C . GLN A 1 72 ? 12.932 -2.232 6.532 1.00 97.31 72 GLN A C 1
ATOM 546 O O . GLN A 1 72 ? 11.751 -2.235 6.861 1.00 97.31 72 GLN A O 1
ATOM 551 N N . CYS A 1 73 ? 13.696 -3.327 6.606 1.00 97.38 73 CYS A N 1
ATOM 552 C CA . CYS A 1 73 ? 13.192 -4.623 7.071 1.00 97.38 73 CYS A CA 1
ATOM 553 C C . CYS A 1 73 ? 12.720 -4.557 8.530 1.00 97.38 73 CYS A C 1
ATOM 555 O O . CYS A 1 73 ? 11.644 -5.055 8.846 1.00 97.38 73 CYS A O 1
ATOM 557 N N . LEU A 1 74 ? 13.475 -3.878 9.400 1.00 97.69 74 LEU A N 1
ATOM 558 C CA . LEU A 1 74 ? 13.094 -3.679 10.804 1.00 97.69 74 LEU A CA 1
ATOM 559 C C . LEU A 1 74 ? 11.817 -2.838 10.944 1.00 97.69 74 LEU A C 1
ATOM 561 O O . LEU A 1 74 ? 10.930 -3.173 11.726 1.00 97.69 74 LEU A O 1
ATOM 565 N N . ARG A 1 75 ? 11.698 -1.759 10.160 1.00 98.19 75 ARG A N 1
ATOM 566 C CA . ARG A 1 75 ? 10.506 -0.892 10.146 1.00 98.19 75 ARG A CA 1
ATOM 567 C C . ARG A 1 75 ? 9.271 -1.629 9.631 1.00 98.19 75 ARG A C 1
ATOM 569 O O . ARG A 1 75 ? 8.192 -1.476 10.197 1.00 98.19 75 ARG A O 1
ATOM 576 N N . LEU A 1 76 ? 9.434 -2.461 8.603 1.00 98.50 76 LEU A N 1
ATOM 577 C CA . LEU A 1 76 ? 8.362 -3.307 8.085 1.00 98.50 76 LEU A CA 1
ATOM 578 C C . LEU A 1 76 ? 7.932 -4.354 9.120 1.00 98.50 76 LEU A C 1
ATOM 580 O O . LEU A 1 76 ? 6.748 -4.451 9.417 1.00 98.50 76 LEU A O 1
ATOM 584 N N . SER A 1 77 ? 8.886 -5.068 9.723 1.00 97.50 77 SER A N 1
ATOM 585 C CA . SER A 1 77 ? 8.650 -6.040 10.802 1.00 97.50 77 SER A CA 1
ATOM 586 C C . SER A 1 77 ? 7.886 -5.418 11.977 1.00 97.50 77 SER A C 1
ATOM 588 O O . SER A 1 77 ? 6.886 -5.974 12.433 1.00 97.50 77 SER A O 1
ATOM 590 N N . PHE A 1 78 ? 8.270 -4.209 12.407 1.00 97.12 78 PHE A N 1
ATOM 591 C CA . PHE A 1 78 ? 7.542 -3.454 13.431 1.00 97.12 78 PHE A CA 1
ATOM 592 C C . PHE A 1 78 ? 6.066 -3.234 13.069 1.00 97.12 78 PHE A C 1
ATOM 594 O O . PHE A 1 78 ? 5.198 -3.457 13.913 1.00 97.12 78 PHE A O 1
ATOM 601 N N . CYS A 1 79 ? 5.776 -2.830 11.828 1.00 98.25 79 CYS A N 1
ATOM 602 C CA . CYS A 1 79 ? 4.400 -2.636 11.370 1.00 98.25 79 CYS A CA 1
ATOM 603 C C . CYS A 1 79 ? 3.635 -3.970 11.328 1.00 98.25 79 CYS A C 1
ATOM 605 O O . CYS A 1 79 ? 2.496 -4.049 11.793 1.00 98.25 79 CYS A O 1
ATOM 607 N N . ILE A 1 80 ? 4.273 -5.037 10.833 1.00 98.19 80 ILE A N 1
ATOM 608 C CA . ILE A 1 80 ? 3.642 -6.351 10.650 1.00 98.19 80 ILE A CA 1
ATOM 609 C C . ILE A 1 80 ? 3.176 -6.934 11.979 1.00 98.19 80 ILE A C 1
ATOM 611 O O . ILE A 1 80 ? 2.060 -7.436 12.049 1.00 98.19 80 ILE A O 1
ATOM 615 N N . LYS A 1 81 ? 3.940 -6.768 13.067 1.00 97.19 81 LYS A N 1
ATOM 616 C CA . LYS A 1 81 ? 3.522 -7.178 14.427 1.00 97.19 81 LYS A CA 1
ATOM 617 C C . LYS A 1 81 ? 2.207 -6.531 14.890 1.00 97.19 81 LYS A C 1
ATOM 619 O O . LYS A 1 81 ? 1.584 -6.988 15.852 1.00 97.19 81 LYS A O 1
ATOM 624 N N . LYS A 1 82 ? 1.794 -5.446 14.233 1.00 96.69 82 LYS A N 1
ATOM 625 C CA . LYS A 1 82 ? 0.548 -4.709 14.466 1.00 96.69 82 LYS A CA 1
ATOM 626 C C . LYS A 1 82 ? -0.522 -4.982 13.399 1.00 96.69 82 LYS A C 1
ATOM 628 O O . LYS A 1 82 ? -1.576 -4.363 13.436 1.00 96.69 82 LYS A O 1
ATOM 633 N N . GLY A 1 83 ? -0.281 -5.898 12.459 1.00 97.25 83 GLY A N 1
ATOM 634 C CA . GLY A 1 83 ? -1.204 -6.181 11.357 1.00 97.25 83 GLY A CA 1
ATOM 635 C C . GLY A 1 83 ? -1.209 -5.096 10.281 1.00 97.25 83 GLY A C 1
ATOM 636 O O . GLY A 1 83 ? -2.169 -4.995 9.521 1.00 97.25 83 GLY A O 1
ATOM 637 N N . ILE A 1 84 ? -0.158 -4.276 10.209 1.00 98.19 84 ILE A N 1
ATOM 638 C CA . ILE A 1 84 ? -0.016 -3.178 9.248 1.00 98.19 84 ILE A CA 1
ATOM 639 C C . ILE A 1 84 ? 1.215 -3.439 8.390 1.00 98.19 84 ILE A C 1
ATOM 641 O O . ILE A 1 84 ? 2.228 -3.936 8.867 1.00 98.19 84 ILE A O 1
ATOM 645 N N . ALA A 1 85 ? 1.168 -3.075 7.119 1.00 98.25 85 ALA A N 1
ATOM 646 C CA . ALA A 1 85 ? 2.317 -3.170 6.235 1.00 98.25 85 ALA A CA 1
ATOM 647 C C . ALA A 1 85 ? 2.452 -1.915 5.379 1.00 98.25 85 ALA A C 1
ATOM 649 O O . ALA A 1 85 ? 1.486 -1.186 5.149 1.00 98.25 85 ALA A O 1
ATOM 650 N N . PHE A 1 86 ? 3.651 -1.701 4.845 1.00 98.44 86 PHE A N 1
ATOM 651 C CA . PHE A 1 86 ? 3.832 -0.867 3.665 1.00 98.44 86 PHE A CA 1
ATOM 652 C C . PHE A 1 86 ? 4.250 -1.725 2.473 1.00 98.44 86 PHE A C 1
ATOM 654 O O . PHE A 1 86 ? 4.927 -2.732 2.651 1.00 98.44 86 PHE A O 1
ATOM 661 N N . HIS A 1 87 ? 3.857 -1.338 1.258 1.00 97.19 87 HIS A N 1
ATOM 662 C CA . HIS A 1 87 ? 4.154 -2.078 0.027 1.00 97.19 87 HIS A CA 1
ATOM 663 C C . HIS A 1 87 ? 4.549 -1.142 -1.116 1.00 97.19 87 HIS A C 1
ATOM 665 O O . HIS A 1 87 ? 3.831 -0.209 -1.471 1.00 97.19 87 HIS A O 1
ATOM 671 N N . HIS A 1 88 ? 5.717 -1.386 -1.707 1.00 95.94 88 HIS A N 1
ATOM 672 C CA . HIS A 1 88 ? 6.177 -0.677 -2.898 1.00 95.94 88 HIS A CA 1
ATOM 673 C C . HIS A 1 88 ? 7.317 -1.438 -3.588 1.00 95.94 88 HIS A C 1
ATOM 675 O O . HIS A 1 88 ? 7.884 -2.402 -3.070 1.00 95.94 88 HIS A O 1
ATOM 681 N N . SER A 1 89 ? 7.746 -0.941 -4.750 1.00 92.25 89 SER A N 1
ATOM 682 C CA . SER A 1 89 ? 8.838 -1.522 -5.551 1.00 92.25 89 SER A CA 1
ATOM 683 C C . SER A 1 89 ? 10.228 -1.500 -4.895 1.00 92.25 89 SER A C 1
ATOM 685 O O . SER A 1 89 ? 11.188 -1.962 -5.498 1.00 92.25 89 SER A O 1
ATOM 687 N N . GLY A 1 90 ? 10.357 -0.935 -3.692 1.00 94.38 90 GLY A N 1
ATOM 688 C CA . GLY A 1 90 ? 11.618 -0.909 -2.936 1.00 94.38 90 GLY A CA 1
ATOM 689 C C . GLY A 1 90 ? 11.832 -2.141 -2.058 1.00 94.38 90 GLY A C 1
ATOM 690 O O . GLY A 1 90 ? 12.965 -2.408 -1.687 1.00 94.38 90 GLY A O 1
ATOM 691 N N . LEU A 1 91 ? 10.766 -2.889 -1.764 1.00 95.81 91 LEU A N 1
ATOM 692 C CA . LEU A 1 91 ? 10.848 -4.151 -1.033 1.00 95.81 91 LEU A CA 1
ATOM 693 C C . LEU A 1 91 ? 11.373 -5.270 -1.930 1.00 95.81 91 LEU A C 1
ATOM 695 O O . LEU A 1 91 ? 11.213 -5.221 -3.157 1.00 95.81 91 LEU A O 1
ATOM 699 N N . VAL A 1 92 ? 11.942 -6.315 -1.330 1.00 94.81 92 VAL A N 1
ATOM 700 C CA . VAL A 1 92 ? 12.260 -7.532 -2.086 1.00 94.81 92 VAL A CA 1
ATOM 701 C C . VAL A 1 92 ? 10.991 -8.312 -2.428 1.00 94.81 92 VAL A C 1
ATOM 703 O O . VAL A 1 92 ? 9.931 -8.113 -1.832 1.00 94.81 92 VAL A O 1
ATOM 706 N N . SER A 1 93 ? 11.081 -9.181 -3.438 1.00 91.62 93 SER A N 1
ATOM 707 C CA . SER A 1 93 ? 9.908 -9.892 -3.961 1.00 91.62 93 SER A CA 1
ATOM 708 C C . SER A 1 93 ? 9.234 -10.772 -2.913 1.00 91.62 93 SER A C 1
ATOM 710 O O . SER A 1 93 ? 8.011 -10.795 -2.844 1.00 91.62 93 SER A O 1
ATOM 712 N N . GLU A 1 94 ? 10.028 -11.447 -2.087 1.00 94.94 94 GLU A N 1
ATOM 713 C CA . GLU A 1 94 ? 9.537 -12.325 -1.027 1.00 94.94 94 GLU A CA 1
ATOM 714 C C . GLU A 1 94 ? 8.748 -11.553 0.037 1.00 94.94 94 GLU A C 1
ATOM 716 O O . GLU A 1 94 ? 7.627 -11.928 0.362 1.00 94.94 94 GLU A O 1
ATOM 721 N N . GLN A 1 95 ? 9.255 -10.398 0.483 1.00 97.38 95 GLN A N 1
ATOM 722 C CA . GLN A 1 95 ? 8.530 -9.518 1.408 1.00 97.38 95 GLN A CA 1
ATOM 723 C C . GLN A 1 95 ? 7.183 -9.078 0.835 1.00 97.38 95 GLN A C 1
ATOM 725 O O . GLN A 1 95 ? 6.176 -9.126 1.535 1.00 97.38 95 GLN A O 1
ATOM 730 N N . ARG A 1 96 ? 7.147 -8.670 -0.443 1.00 95.56 96 ARG A N 1
ATOM 731 C CA . ARG A 1 96 ? 5.886 -8.298 -1.106 1.00 95.56 96 ARG A CA 1
ATOM 732 C C . ARG A 1 96 ? 4.899 -9.461 -1.125 1.00 95.56 96 ARG A C 1
ATOM 734 O O . ARG A 1 96 ? 3.736 -9.251 -0.802 1.00 95.56 96 ARG A O 1
ATOM 741 N N . HIS A 1 97 ? 5.371 -10.665 -1.442 1.00 93.75 97 HIS A N 1
ATOM 742 C CA . HIS A 1 97 ? 4.538 -11.862 -1.478 1.00 93.75 97 HIS A CA 1
ATOM 743 C C . HIS A 1 97 ? 3.944 -12.190 -0.103 1.00 93.75 97 HIS A C 1
ATOM 745 O O . HIS A 1 97 ? 2.732 -12.338 0.010 1.00 93.75 97 HIS A O 1
ATOM 751 N N . LEU A 1 98 ? 4.766 -12.182 0.952 1.00 97.25 98 LEU A N 1
ATOM 752 C CA . LEU A 1 98 ? 4.323 -12.417 2.330 1.00 97.25 98 LEU A CA 1
ATOM 753 C C . LEU A 1 98 ? 3.288 -11.383 2.801 1.00 97.25 98 LEU A C 1
ATOM 755 O O . LEU A 1 98 ? 2.312 -11.737 3.459 1.00 97.25 98 LEU A O 1
ATOM 759 N N . ILE A 1 99 ? 3.471 -10.106 2.445 1.00 97.06 99 ILE A N 1
ATOM 760 C CA . ILE A 1 99 ? 2.500 -9.042 2.748 1.00 97.06 99 ILE A CA 1
ATOM 761 C C . ILE A 1 99 ? 1.174 -9.293 2.021 1.00 97.06 99 ILE A C 1
ATOM 763 O O . ILE A 1 99 ? 0.109 -9.186 2.625 1.00 97.06 99 ILE A O 1
ATOM 767 N N . GLU A 1 100 ? 1.231 -9.605 0.726 1.00 93.62 100 GLU A N 1
ATOM 768 C CA . GLU A 1 100 ? 0.047 -9.858 -0.098 1.00 93.62 100 GLU A CA 1
ATOM 769 C C . GLU A 1 100 ? -0.718 -11.105 0.367 1.00 93.62 100 GLU A C 1
ATOM 771 O O . GLU A 1 100 ? -1.947 -11.074 0.432 1.00 93.62 100 GLU A O 1
ATOM 776 N N . ASP A 1 101 ? -0.009 -12.179 0.722 1.00 94.44 101 ASP A N 1
ATOM 777 C CA . ASP A 1 101 ? -0.584 -13.393 1.305 1.00 94.44 101 ASP A CA 1
ATOM 778 C C . ASP A 1 101 ? -1.240 -13.093 2.651 1.00 94.44 101 ASP A C 1
ATOM 780 O O . ASP A 1 101 ? -2.408 -13.425 2.850 1.00 94.44 101 ASP A O 1
ATOM 784 N N . GLY A 1 102 ? -0.531 -12.400 3.545 1.00 95.94 102 GLY A N 1
ATOM 785 C CA . GLY A 1 102 ? -1.061 -12.020 4.851 1.00 95.94 102 GLY A CA 1
ATOM 786 C C . GLY A 1 102 ? -2.295 -11.120 4.747 1.00 95.94 102 GLY A C 1
ATOM 787 O O . GLY A 1 102 ? -3.226 -11.239 5.543 1.00 95.94 102 GLY A O 1
ATOM 788 N N . PHE A 1 103 ? -2.355 -10.247 3.739 1.00 94.69 103 PHE A N 1
ATOM 789 C CA . PHE A 1 103 ? -3.541 -9.431 3.486 1.00 94.69 103 PHE A CA 1
ATOM 790 C C . PHE A 1 103 ? -4.693 -10.263 2.923 1.00 94.69 103 PHE A C 1
ATOM 792 O O . PHE A 1 103 ? -5.820 -10.120 3.390 1.00 94.69 103 PHE A O 1
ATOM 799 N N . ARG A 1 104 ? -4.427 -11.185 1.988 1.00 90.62 104 ARG A N 1
ATOM 800 C CA . ARG A 1 104 ? -5.440 -12.119 1.460 1.00 90.62 104 ARG A CA 1
ATOM 801 C C . ARG A 1 104 ? -6.003 -13.055 2.532 1.00 90.62 104 ARG A C 1
ATOM 803 O O . ARG A 1 104 ? -7.180 -13.386 2.478 1.00 90.62 104 ARG A O 1
ATOM 810 N N . GLN A 1 105 ? -5.192 -13.443 3.513 1.00 93.31 105 GLN A N 1
ATOM 811 C CA . GLN A 1 105 ? -5.607 -14.243 4.672 1.00 93.31 105 GLN A CA 1
ATOM 812 C C . GLN A 1 105 ? -6.345 -13.419 5.743 1.00 93.31 105 GLN A C 1
ATOM 814 O O . GLN A 1 105 ? -6.854 -13.978 6.710 1.00 93.31 105 GLN A O 1
ATOM 819 N N . GLY A 1 106 ? -6.395 -12.090 5.608 1.00 93.19 106 GLY A N 1
ATOM 820 C CA . GLY A 1 106 ? -7.070 -11.208 6.559 1.00 93.19 106 GLY A CA 1
ATOM 821 C C . GLY A 1 106 ? -6.294 -10.925 7.850 1.00 93.19 106 GLY A C 1
ATOM 822 O O . GLY A 1 106 ? -6.842 -10.254 8.730 1.00 93.19 106 GLY A O 1
ATOM 823 N N . ILE A 1 107 ? -5.046 -11.399 7.972 1.00 95.62 107 ILE A N 1
ATOM 824 C CA . ILE A 1 107 ? -4.179 -11.177 9.144 1.00 95.62 107 ILE A CA 1
ATOM 825 C C . ILE A 1 107 ? -3.446 -9.830 9.069 1.00 95.62 107 ILE A C 1
ATOM 827 O O . ILE A 1 107 ? -3.345 -9.124 10.070 1.00 95.62 107 ILE A O 1
ATOM 831 N N . VAL A 1 108 ? -3.017 -9.406 7.875 1.00 96.94 108 VAL A N 1
ATOM 832 C CA . VAL A 1 108 ? -2.576 -8.024 7.626 1.00 96.94 108 VAL A CA 1
ATOM 833 C C . VAL A 1 108 ? -3.815 -7.202 7.287 1.00 96.94 108 VAL A C 1
ATOM 835 O O . VAL A 1 108 ? -4.449 -7.404 6.254 1.00 96.94 108 VAL A O 1
ATOM 838 N N . LYS A 1 109 ? -4.188 -6.270 8.163 1.00 96.50 109 LYS A N 1
ATOM 839 C CA . LYS A 1 109 ? -5.419 -5.485 8.039 1.00 96.50 109 LYS A CA 1
ATOM 840 C C . LYS A 1 109 ? -5.262 -4.242 7.172 1.00 96.50 109 LYS A C 1
ATOM 842 O O . LYS A 1 109 ? -6.215 -3.849 6.507 1.00 96.50 109 LYS A O 1
ATOM 847 N N . VAL A 1 110 ? -4.078 -3.630 7.146 1.00 97.44 110 VAL A N 1
ATOM 848 C CA . VAL A 1 110 ? -3.833 -2.415 6.352 1.00 97.44 110 VAL A CA 1
ATOM 849 C C . VAL A 1 110 ? -2.542 -2.532 5.564 1.00 97.44 110 VAL A C 1
ATOM 851 O O . VAL A 1 110 ? -1.507 -2.884 6.128 1.00 97.44 110 VAL A O 1
ATOM 854 N N . ILE A 1 111 ? -2.584 -2.167 4.281 1.00 97.62 111 ILE A N 1
ATOM 855 C CA . ILE A 1 111 ? -1.377 -1.936 3.482 1.00 97.62 111 ILE A CA 1
ATOM 856 C C . ILE A 1 111 ? -1.339 -0.478 3.020 1.00 97.62 111 ILE A C 1
ATOM 858 O O . ILE A 1 111 ? -2.187 -0.037 2.244 1.00 97.62 111 ILE A O 1
ATOM 862 N N . CYS A 1 112 ? -0.299 0.247 3.424 1.00 97.88 112 CYS A N 1
ATOM 863 C CA . CYS A 1 112 ? 0.049 1.546 2.853 1.00 97.88 112 CYS A CA 1
ATOM 864 C C . CYS A 1 112 ? 0.950 1.345 1.633 1.00 97.88 112 CYS A C 1
ATOM 866 O O . CYS A 1 112 ? 2.037 0.786 1.745 1.00 97.88 112 CYS A O 1
ATOM 868 N N . CYS A 1 113 ? 0.535 1.777 0.449 1.00 96.31 113 CYS A N 1
ATOM 869 C CA . CYS A 1 113 ? 1.213 1.404 -0.789 1.00 96.31 113 CYS A CA 1
ATOM 870 C C . CYS A 1 113 ? 1.319 2.536 -1.802 1.00 96.31 113 CYS A C 1
ATOM 872 O O . CYS A 1 113 ? 0.578 3.512 -1.762 1.00 96.31 113 CYS A O 1
ATOM 874 N N . THR A 1 114 ? 2.254 2.406 -2.741 1.00 91.56 114 THR A N 1
ATOM 875 C CA . THR A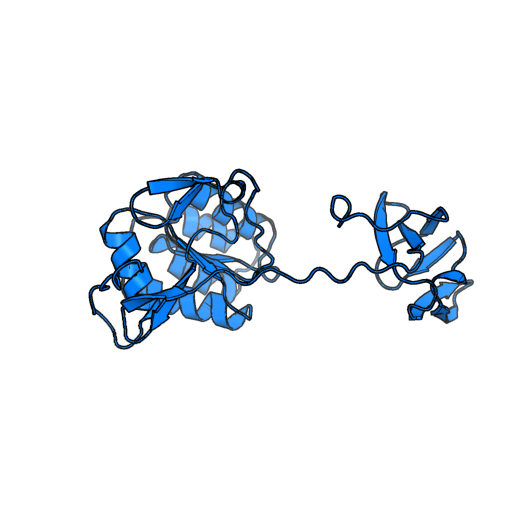 1 114 ? 2.223 3.216 -3.965 1.00 91.56 114 THR A CA 1
ATOM 876 C C . THR A 1 114 ? 1.189 2.649 -4.952 1.00 91.56 114 THR A C 1
ATOM 878 O O . THR A 1 114 ? 0.922 1.447 -4.902 1.00 91.56 114 THR A O 1
ATOM 881 N N . PRO A 1 115 ? 0.667 3.440 -5.917 1.00 82.69 115 PRO A N 1
ATOM 882 C CA . PRO A 1 115 ? -0.324 2.986 -6.914 1.00 82.69 115 PRO A CA 1
ATOM 883 C C . PRO A 1 115 ? 0.094 1.777 -7.768 1.00 82.69 115 PRO A C 1
ATOM 885 O O . PRO A 1 115 ? -0.713 1.218 -8.497 1.00 82.69 115 PRO A O 1
ATOM 888 N N . THR A 1 116 ? 1.360 1.365 -7.685 1.00 71.56 116 THR A N 1
ATOM 889 C CA . THR A 1 116 ? 1.880 0.136 -8.291 1.00 71.56 116 THR A CA 1
ATOM 890 C C . THR A 1 116 ? 1.266 -1.140 -7.717 1.00 71.56 116 THR A C 1
ATOM 892 O O . THR A 1 116 ? 1.354 -2.177 -8.368 1.00 71.56 116 THR A O 1
ATOM 895 N N . LEU A 1 117 ? 0.695 -1.099 -6.507 1.00 76.88 117 LEU A N 1
ATOM 896 C CA . LEU A 1 117 ? -0.124 -2.196 -5.998 1.00 76.88 117 LEU A CA 1
ATOM 897 C C . LEU A 1 117 ? -1.491 -2.123 -6.694 1.00 76.88 117 LEU A C 1
ATOM 899 O O . LEU A 1 117 ? -2.415 -1.468 -6.217 1.00 76.88 117 LEU A O 1
ATOM 903 N N . CYS A 1 118 ? -1.587 -2.733 -7.875 1.00 66.56 118 CYS A N 1
ATOM 904 C CA . CYS A 1 118 ? -2.829 -2.753 -8.636 1.00 66.56 118 CYS A CA 1
ATOM 905 C C . CYS A 1 118 ? -3.900 -3.547 -7.886 1.00 66.56 118 CYS A C 1
ATOM 907 O O . CYS A 1 118 ? -3.664 -4.670 -7.438 1.00 66.56 118 CYS A O 1
ATOM 909 N N . LEU A 1 119 ? -5.106 -2.989 -7.821 1.00 66.94 119 LEU A N 1
ATOM 910 C CA . LEU A 1 119 ? -6.283 -3.761 -7.456 1.00 66.94 119 LEU A CA 1
ATOM 911 C C . LEU A 1 119 ? -6.618 -4.733 -8.585 1.00 66.94 119 LEU A C 1
ATOM 913 O O . LEU A 1 119 ? -6.604 -4.362 -9.761 1.00 66.94 119 LEU A O 1
ATOM 917 N N . SER A 1 120 ? -6.938 -5.976 -8.226 1.00 72.31 120 SER A N 1
ATOM 918 C CA . SER A 1 120 ? -7.570 -6.884 -9.174 1.00 72.31 120 SER A CA 1
ATOM 919 C C . SER A 1 120 ? -8.914 -6.299 -9.594 1.00 72.31 120 SER A C 1
ATOM 921 O O . SER A 1 120 ? -9.627 -5.679 -8.808 1.00 72.31 120 SER A O 1
ATOM 923 N N . LYS A 1 121 ? -9.303 -6.561 -10.837 1.00 74.12 121 LYS A N 1
ATOM 924 C CA . LYS A 1 121 ? -10.640 -6.241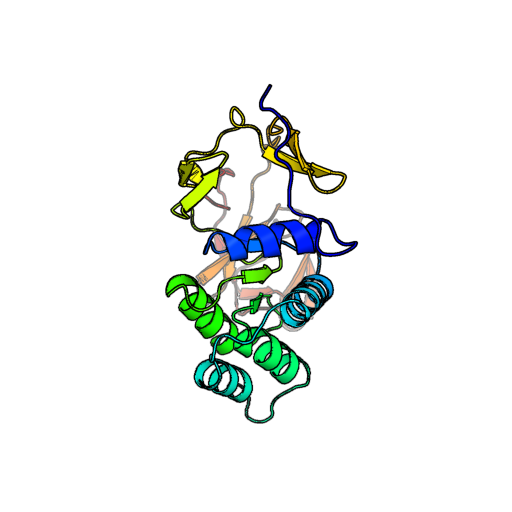 -11.339 1.00 74.12 121 LYS A CA 1
ATOM 925 C C . LYS A 1 121 ? -11.745 -6.909 -10.487 1.00 74.12 121 LYS A C 1
ATOM 927 O O . LYS A 1 121 ? -12.862 -6.413 -10.387 1.00 74.12 121 LYS A O 1
ATOM 932 N N . ASP A 1 122 ? -11.409 -8.028 -9.850 1.00 78.50 122 ASP A N 1
ATOM 933 C CA . ASP A 1 122 ? -12.301 -8.795 -8.984 1.00 78.50 122 ASP A CA 1
ATOM 934 C C . ASP A 1 122 ? -12.217 -8.383 -7.506 1.00 78.50 122 ASP A C 1
ATOM 936 O O . ASP A 1 122 ? -12.878 -8.997 -6.673 1.00 78.50 122 ASP A O 1
ATOM 940 N N . THR A 1 123 ? -11.435 -7.351 -7.164 1.00 80.19 123 THR A N 1
ATOM 941 C CA . THR A 1 123 ? -11.359 -6.840 -5.792 1.00 80.19 123 THR A CA 1
ATOM 942 C C . THR A 1 123 ? -12.736 -6.371 -5.324 1.00 80.19 123 THR A C 1
ATOM 944 O O . THR A 1 123 ? -13.332 -5.481 -5.934 1.00 80.19 123 THR A O 1
ATOM 947 N N . MET A 1 124 ? -13.213 -6.936 -4.214 1.00 82.25 124 MET A N 1
ATOM 948 C CA . MET A 1 124 ? -14.378 -6.437 -3.486 1.00 82.25 124 MET A CA 1
ATOM 949 C C . MET A 1 124 ? -13.979 -5.204 -2.670 1.00 82.25 124 MET A C 1
ATOM 951 O O . MET A 1 124 ? -12.956 -5.204 -1.987 1.00 82.25 124 MET A O 1
ATOM 955 N N . ILE A 1 125 ? -14.779 -4.149 -2.755 1.00 83.06 125 ILE A N 1
ATOM 956 C CA . ILE A 1 125 ? -14.635 -2.916 -1.990 1.00 83.06 125 ILE A CA 1
ATOM 957 C C . ILE A 1 125 ? -15.938 -2.605 -1.263 1.00 83.06 125 ILE A C 1
ATOM 959 O O . ILE A 1 125 ? -17.027 -2.933 -1.731 1.00 83.06 125 ILE A O 1
ATOM 963 N N . TRP A 1 126 ? -15.824 -1.921 -0.132 1.00 78.06 126 TRP A N 1
ATOM 964 C CA . TRP A 1 126 ? -16.974 -1.331 0.538 1.00 78.06 126 TRP A CA 1
ATOM 965 C C . TRP A 1 126 ? -17.234 0.056 -0.040 1.00 78.06 126 TRP A C 1
ATOM 967 O O . TRP A 1 126 ? -16.338 0.899 -0.085 1.00 78.06 126 TRP A O 1
ATOM 977 N N . HIS A 1 127 ? -18.462 0.289 -0.494 1.00 76.56 127 HIS A N 1
ATOM 978 C CA . HIS A 1 127 ? -18.910 1.588 -0.976 1.00 76.56 127 HIS A CA 1
ATOM 979 C C . HIS A 1 127 ? -20.285 1.911 -0.380 1.00 76.56 127 HIS A C 1
ATOM 981 O O . HIS A 1 127 ? -21.269 1.202 -0.600 1.00 76.56 127 HIS A O 1
ATOM 987 N N . GLY A 1 128 ? -20.351 2.987 0.410 1.00 73.06 128 GLY A N 1
ATOM 988 C CA . GLY A 1 128 ? -21.514 3.256 1.252 1.00 73.06 128 GLY A CA 1
ATOM 989 C C . GLY A 1 128 ? -21.654 2.181 2.334 1.00 73.06 128 GLY A C 1
ATOM 990 O O . GLY A 1 128 ? -20.739 1.993 3.129 1.00 73.06 128 GLY A O 1
ATOM 991 N N . MET A 1 129 ? -22.789 1.479 2.353 1.00 72.25 129 MET A N 1
ATOM 992 C CA . MET A 1 129 ? -23.095 0.411 3.319 1.00 72.25 129 MET A CA 1
ATOM 993 C C . MET A 1 129 ? -23.027 -1.004 2.729 1.00 72.25 129 MET A C 1
ATOM 995 O O . MET A 1 129 ? -23.390 -1.964 3.405 1.00 72.25 129 MET A O 1
ATOM 999 N N . TYR A 1 130 ? -22.592 -1.146 1.477 1.00 78.38 130 TYR A N 1
ATOM 1000 C CA . TYR A 1 130 ? -22.613 -2.423 0.771 1.00 78.38 130 TYR A CA 1
ATOM 1001 C C . TYR A 1 130 ? -21.231 -2.765 0.220 1.00 78.38 130 TYR A C 1
ATOM 1003 O O . TYR A 1 130 ? -20.424 -1.887 -0.098 1.00 78.38 130 TYR A O 1
ATOM 1011 N N . GLU A 1 131 ? -20.980 -4.060 0.083 1.00 82.38 131 GLU A N 1
ATOM 1012 C CA . GLU A 1 131 ? -19.797 -4.597 -0.574 1.00 82.38 131 GLU A CA 1
ATOM 1013 C C . GLU A 1 131 ? -20.080 -4.807 -2.070 1.00 82.38 131 GLU A C 1
ATOM 1015 O O . GLU A 1 131 ? -21.135 -5.316 -2.447 1.00 82.38 131 GLU A O 1
ATOM 1020 N N . SER A 1 132 ? -19.158 -4.399 -2.942 1.00 85.19 132 SER A N 1
ATOM 1021 C CA . SER A 1 132 ? -19.287 -4.542 -4.397 1.00 85.19 132 SER A CA 1
ATOM 1022 C C . SER A 1 132 ? -17.923 -4.714 -5.063 1.00 85.19 132 SER A C 1
ATOM 1024 O O . SER A 1 132 ? -16.903 -4.295 -4.523 1.00 85.19 132 SER A O 1
ATOM 1026 N N . LYS A 1 133 ? -17.875 -5.317 -6.255 1.00 85.81 133 LYS A N 1
ATOM 1027 C CA . LYS A 1 133 ? -16.632 -5.388 -7.039 1.00 85.81 133 LYS A CA 1
ATOM 1028 C C . LYS A 1 133 ? -16.216 -3.992 -7.491 1.00 85.81 133 LYS A C 1
ATOM 1030 O O . LYS A 1 133 ? -17.045 -3.233 -7.987 1.00 85.81 133 LYS A O 1
ATOM 1035 N N . ILE A 1 134 ? -14.917 -3.699 -7.462 1.00 83.44 134 ILE A N 1
ATOM 1036 C CA . ILE A 1 134 ? -14.363 -2.442 -7.985 1.00 83.44 134 ILE A CA 1
ATOM 1037 C C . ILE A 1 134 ? -14.744 -2.212 -9.458 1.00 83.44 134 ILE A C 1
ATOM 1039 O O . ILE A 1 134 ? -14.981 -1.081 -9.862 1.00 83.44 134 ILE A O 1
ATOM 1043 N N . LEU A 1 135 ? -14.881 -3.281 -10.253 1.00 84.44 135 LEU A N 1
ATOM 1044 C CA . LEU A 1 135 ? -15.337 -3.208 -11.647 1.00 84.44 135 LEU A CA 1
ATOM 1045 C C . LEU A 1 135 ? -16.793 -2.767 -11.822 1.00 84.44 135 LEU A C 1
ATOM 1047 O O . LEU A 1 135 ? -17.144 -2.280 -12.894 1.00 84.44 135 LEU A O 1
ATOM 1051 N N . ALA A 1 136 ? -17.644 -2.992 -10.823 1.00 83.56 136 ALA A N 1
ATOM 1052 C CA . ALA A 1 136 ? -19.030 -2.541 -10.873 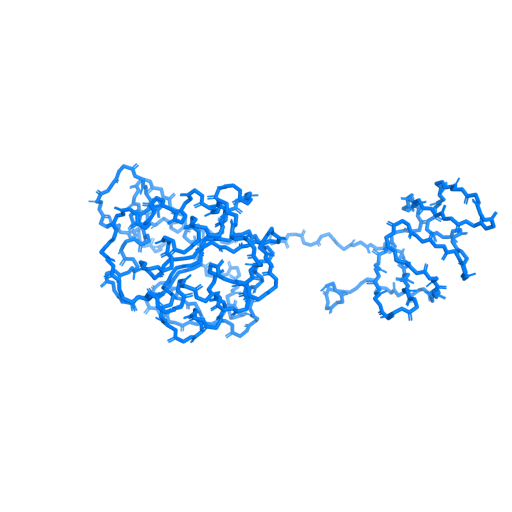1.00 83.56 136 ALA A CA 1
ATOM 1053 C C . ALA A 1 136 ? -19.136 -1.033 -10.606 1.00 83.56 136 ALA A C 1
ATOM 1055 O O . ALA A 1 136 ? -20.181 -0.442 -10.860 1.00 83.56 136 ALA A O 1
ATOM 1056 N N . TYR A 1 137 ? -18.060 -0.413 -10.112 1.00 80.38 137 TYR A N 1
ATOM 1057 C CA . TYR A 1 137 ? -18.017 1.009 -9.837 1.00 80.38 137 TYR A CA 1
ATOM 1058 C C . TYR A 1 137 ? -17.945 1.807 -11.141 1.00 80.38 137 TYR A C 1
ATOM 1060 O O . TYR A 1 137 ? -17.042 1.628 -11.962 1.00 80.38 137 TYR A O 1
ATOM 1068 N N . THR A 1 138 ? -18.900 2.710 -11.331 1.00 79.88 138 THR A N 1
ATOM 1069 C CA . THR A 1 138 ? -18.970 3.598 -12.488 1.00 79.88 138 THR A CA 1
ATOM 1070 C C . THR A 1 138 ? -18.821 5.050 -12.044 1.00 79.88 138 THR A C 1
ATOM 1072 O O . THR A 1 138 ? -18.543 5.357 -10.890 1.00 79.88 138 THR A O 1
ATOM 1075 N N . ASN A 1 139 ? -18.996 5.990 -12.970 1.00 77.44 139 ASN A N 1
ATOM 1076 C CA . ASN A 1 139 ? -19.028 7.409 -12.628 1.00 77.44 139 ASN A CA 1
ATOM 1077 C C . ASN A 1 139 ? -20.365 7.866 -12.003 1.00 77.44 139 ASN A C 1
ATOM 1079 O O . ASN A 1 139 ? -20.535 9.060 -11.749 1.00 77.44 139 ASN A O 1
ATOM 1083 N N . LYS A 1 140 ? -21.328 6.952 -11.813 1.00 80.88 140 LYS A N 1
ATOM 1084 C CA . LYS A 1 140 ? -22.635 7.242 -11.205 1.00 80.88 140 LYS A CA 1
ATOM 1085 C C . LYS A 1 140 ? -22.573 7.210 -9.681 1.00 80.88 140 LYS A C 1
ATOM 1087 O O . LYS A 1 140 ? -23.285 7.963 -9.020 1.00 80.88 140 LYS A O 1
ATOM 1092 N N . GLU A 1 141 ? -21.728 6.349 -9.137 1.00 81.19 141 GLU A N 1
ATOM 1093 C CA . GLU A 1 141 ? -21.475 6.225 -7.715 1.00 81.19 141 GLU A CA 1
ATOM 1094 C C . GLU A 1 141 ? -20.642 7.417 -7.197 1.00 81.19 141 GLU A C 1
ATOM 1096 O O . GLU A 1 141 ? -19.701 7.857 -7.866 1.00 81.19 141 GLU A O 1
ATOM 1101 N N . PRO A 1 142 ? -20.971 7.988 -6.022 1.00 79.25 142 PRO A N 1
ATOM 1102 C CA . PRO A 1 142 ? -20.164 9.047 -5.429 1.00 79.25 142 PRO A CA 1
ATOM 1103 C C . PRO A 1 142 ? -18.837 8.491 -4.906 1.00 79.25 142 PRO A C 1
ATOM 1105 O O . PRO A 1 142 ? -18.812 7.520 -4.156 1.00 79.25 142 PRO A O 1
ATOM 1108 N N . VAL A 1 143 ? -17.725 9.140 -5.236 1.00 83.44 143 VAL A N 1
ATOM 1109 C CA . VAL A 1 143 ? -16.444 8.886 -4.563 1.00 83.44 143 VAL A CA 1
ATOM 1110 C C . VAL A 1 143 ? -16.426 9.751 -3.318 1.00 83.44 143 VAL A C 1
ATOM 1112 O O . VAL A 1 143 ? -16.758 10.924 -3.395 1.00 83.44 143 VAL A O 1
ATOM 1115 N N . PHE A 1 144 ? -16.035 9.229 -2.164 1.00 86.25 144 PHE A N 1
ATOM 1116 C CA . PHE A 1 144 ? -15.949 10.061 -0.968 1.00 86.25 144 PHE A CA 1
ATOM 1117 C C . PHE A 1 144 ? -14.575 10.725 -0.862 1.00 86.25 144 PHE A C 1
ATOM 1119 O O . PHE A 1 144 ? -13.546 10.067 -0.998 1.00 86.25 144 PHE A O 1
ATOM 1126 N N . ALA A 1 145 ? -14.559 12.027 -0.586 1.00 88.44 145 ALA A N 1
ATOM 1127 C CA . ALA A 1 145 ? -13.371 12.737 -0.144 1.00 88.44 145 ALA A CA 1
ATOM 1128 C C . ALA A 1 145 ? -13.378 12.900 1.367 1.00 88.44 145 ALA A C 1
ATOM 1130 O O . ALA A 1 145 ? -14.388 13.246 1.979 1.00 88.44 145 ALA A O 1
ATOM 1131 N N . LEU A 1 146 ? -12.209 12.701 1.956 1.00 88.00 146 LEU A N 1
ATOM 1132 C CA . LEU A 1 146 ? -11.974 12.980 3.355 1.00 88.00 146 LEU A CA 1
ATOM 1133 C C . LEU A 1 146 ? -11.764 14.488 3.550 1.00 88.00 146 LEU A C 1
ATOM 1135 O O . LEU A 1 146 ? -10.803 15.053 3.033 1.00 88.00 146 LEU A O 1
ATOM 1139 N N . SER A 1 147 ? -12.654 15.139 4.296 1.00 88.69 147 SER A N 1
ATOM 1140 C CA . SER A 1 147 ? -12.579 16.564 4.634 1.00 88.69 147 SER A CA 1
ATOM 1141 C C . SER A 1 147 ? -13.001 16.778 6.082 1.00 88.69 147 SER A C 1
ATOM 1143 O O . SER A 1 147 ? -14.073 16.326 6.476 1.00 88.69 147 SER A O 1
ATOM 1145 N N . GLN A 1 148 ? -12.161 17.444 6.883 1.00 86.25 148 GLN A N 1
ATOM 1146 C CA . GLN A 1 148 ? -12.437 17.754 8.298 1.00 86.25 148 GLN A CA 1
ATOM 1147 C C . GLN A 1 148 ? -12.993 16.550 9.088 1.00 86.25 148 GLN A C 1
ATOM 1149 O O . GLN A 1 148 ? -14.028 16.643 9.747 1.00 86.25 148 GLN A O 1
ATOM 1154 N N . ASN A 1 149 ? -12.332 15.393 8.960 1.00 87.31 149 ASN A N 1
ATOM 1155 C CA . ASN A 1 149 ? -12.727 14.135 9.607 1.00 87.31 149 ASN A CA 1
ATOM 1156 C C . ASN A 1 149 ? -14.134 13.615 9.224 1.00 87.31 149 ASN A C 1
ATOM 1158 O O . ASN A 1 149 ? -14.798 12.910 9.984 1.00 87.31 149 ASN A O 1
ATOM 1162 N N . LYS A 1 150 ? -14.605 13.968 8.027 1.00 88.38 150 LYS A N 1
ATOM 1163 C CA . LYS A 1 150 ? -15.856 13.488 7.437 1.00 88.38 150 LYS A CA 1
ATOM 1164 C C . LYS A 1 150 ? -15.599 12.970 6.032 1.00 88.38 150 LYS A C 1
ATOM 1166 O O . LYS A 1 150 ? -14.774 13.518 5.301 1.00 88.38 150 LYS A O 1
ATOM 1171 N N . LEU A 1 151 ? -16.346 11.951 5.635 1.00 88.25 151 LEU A N 1
ATOM 1172 C CA . LEU A 1 151 ? -16.429 11.522 4.246 1.00 88.25 151 LEU A CA 1
ATOM 1173 C C . LEU A 1 151 ? -17.525 12.317 3.548 1.00 88.25 151 LEU A C 1
ATOM 1175 O O . LEU A 1 151 ? -18.709 12.147 3.834 1.00 88.25 151 LEU A O 1
ATOM 1179 N N . VAL A 1 152 ? -17.123 13.189 2.631 1.00 89.38 152 VAL A N 1
ATOM 1180 C CA . VAL A 1 152 ? -18.011 14.031 1.829 1.00 89.38 152 VAL A CA 1
ATOM 1181 C C . VAL A 1 152 ? -18.123 13.425 0.430 1.00 89.38 152 VAL A C 1
ATOM 1183 O O . VAL A 1 152 ? -17.092 13.175 -0.195 1.00 89.38 152 VAL A O 1
ATOM 1186 N N . PRO A 1 153 ? -19.332 13.175 -0.097 1.00 86.56 153 PRO A N 1
ATOM 1187 C CA . PRO A 1 153 ? -19.473 12.646 -1.447 1.00 86.56 153 PRO A CA 1
ATOM 1188 C C . PRO A 1 153 ? -19.000 13.662 -2.494 1.00 86.56 153 PRO A C 1
ATOM 1190 O O . PRO A 1 153 ? -19.387 14.829 -2.486 1.00 86.56 153 PRO A O 1
ATOM 1193 N N . LEU A 1 154 ? -18.214 13.180 -3.445 1.00 85.69 154 LEU A N 1
ATOM 1194 C CA . LEU A 1 154 ? -17.803 13.848 -4.669 1.00 85.69 154 LEU A CA 1
ATOM 1195 C C . LEU A 1 154 ? -18.355 13.079 -5.864 1.00 85.69 154 LEU A C 1
ATOM 1197 O O . LEU A 1 154 ? -18.403 11.849 -5.880 1.00 85.69 154 LEU A O 1
ATOM 1201 N N . LYS A 1 155 ? -18.745 13.806 -6.910 1.00 81.31 155 LYS A N 1
ATOM 1202 C CA . LYS A 1 155 ? -19.061 13.170 -8.189 1.00 81.31 155 LYS A CA 1
ATOM 1203 C C . LYS A 1 155 ? -17.774 12.611 -8.786 1.00 81.31 155 LYS A C 1
ATOM 1205 O O . LYS A 1 155 ? -16.816 13.359 -8.985 1.00 81.31 155 LYS A O 1
ATOM 1210 N N . ALA A 1 156 ? -17.776 11.317 -9.089 1.00 78.06 156 ALA A N 1
ATOM 1211 C CA . ALA A 1 156 ? -16.710 10.692 -9.848 1.00 78.06 156 ALA A CA 1
ATOM 1212 C C . ALA A 1 156 ? -16.522 11.444 -11.175 1.00 78.06 156 ALA A C 1
ATOM 1214 O O . ALA A 1 156 ? -17.465 11.629 -11.950 1.00 78.06 156 ALA A O 1
ATOM 1215 N N . GLN A 1 157 ? -15.302 11.908 -11.435 1.00 74.12 157 GLN A N 1
ATOM 1216 C CA . GLN A 1 157 ? -14.989 12.544 -12.707 1.00 74.12 157 GLN A CA 1
ATOM 1217 C C . GLN A 1 157 ? -14.758 11.467 -13.762 1.00 74.12 157 GLN A C 1
ATOM 1219 O O . GLN A 1 157 ? -14.105 10.452 -13.511 1.00 74.12 157 GLN A O 1
ATOM 1224 N N . ARG A 1 158 ? -15.279 11.692 -14.970 1.00 70.88 158 ARG A N 1
ATOM 1225 C CA . ARG A 1 158 ? -14.948 10.833 -16.103 1.00 70.88 158 ARG A CA 1
ATOM 1226 C C . ARG A 1 158 ? -13.460 11.003 -16.397 1.00 70.88 158 ARG A C 1
ATOM 1228 O O . ARG A 1 158 ? -13.006 12.115 -16.655 1.00 70.88 158 ARG A O 1
ATOM 1235 N N . ILE A 1 159 ? -12.710 9.905 -16.384 1.00 68.06 159 ILE A N 1
ATOM 1236 C CA . ILE A 1 159 ? -11.339 9.918 -16.889 1.00 68.06 159 ILE A CA 1
ATOM 1237 C C . ILE A 1 159 ? -11.433 10.147 -18.397 1.00 68.06 159 ILE A C 1
ATOM 1239 O O . ILE A 1 159 ? -11.910 9.286 -19.139 1.00 68.06 159 ILE A O 1
ATOM 1243 N N . ASN A 1 160 ? -10.997 11.320 -18.850 1.00 65.62 160 ASN A N 1
ATOM 1244 C CA . ASN A 1 160 ? -10.833 11.590 -20.269 1.00 65.62 160 ASN A CA 1
ATOM 1245 C C . ASN A 1 160 ? -9.609 10.817 -20.762 1.00 65.62 160 ASN A C 1
ATOM 1247 O O . ASN A 1 160 ? -8.479 11.298 -20.715 1.00 65.62 160 ASN A O 1
ATOM 1251 N N . THR A 1 161 ? -9.827 9.588 -21.221 1.00 60.75 161 THR A N 1
ATOM 1252 C CA . THR A 1 161 ? -8.810 8.859 -21.974 1.00 60.75 161 THR A CA 1
ATOM 1253 C C . THR A 1 161 ? -8.608 9.555 -23.309 1.00 60.75 161 THR A C 1
ATOM 1255 O O . THR A 1 161 ? -9.471 9.492 -24.185 1.00 60.75 161 THR A O 1
ATOM 1258 N N . VAL A 1 162 ? -7.462 10.211 -23.474 1.00 66.56 162 VAL A N 1
ATOM 1259 C CA . VAL A 1 162 ? -7.026 10.701 -24.781 1.00 66.56 162 VAL A CA 1
ATOM 1260 C C . VAL A 1 162 ? -6.784 9.481 -25.666 1.00 66.56 162 VAL A C 1
ATOM 1262 O O . VAL A 1 162 ? -5.891 8.675 -25.394 1.00 66.56 162 VAL A O 1
ATOM 1265 N N . GLN A 1 163 ? -7.582 9.322 -26.722 1.00 65.62 163 GLN A N 1
ATOM 1266 C CA . GLN A 1 163 ? -7.276 8.341 -27.756 1.00 65.62 163 GLN A CA 1
ATOM 1267 C C . GLN A 1 163 ? -6.020 8.805 -28.490 1.00 65.62 163 GLN A C 1
ATOM 1269 O O . GLN A 1 163 ? -6.017 9.803 -29.210 1.00 65.62 163 GLN A O 1
ATOM 1274 N N . ASN A 1 164 ? -4.915 8.096 -28.271 1.00 63.25 164 ASN A N 1
ATOM 1275 C CA . ASN A 1 164 ? -3.705 8.329 -29.036 1.00 63.25 164 ASN A CA 1
ATOM 1276 C C . ASN A 1 164 ? -3.892 7.724 -30.430 1.00 63.25 164 ASN A C 1
ATOM 1278 O O . ASN A 1 164 ? -3.691 6.534 -30.598 1.00 63.25 164 ASN A O 1
ATOM 1282 N N . ASN A 1 165 ? -4.252 8.522 -31.432 1.00 71.62 165 ASN A N 1
ATOM 1283 C CA . ASN A 1 165 ? -4.452 8.028 -32.803 1.00 71.62 165 ASN A CA 1
ATOM 1284 C C . ASN A 1 165 ? -3.136 7.722 -33.543 1.00 71.62 165 ASN A C 1
ATOM 1286 O O . ASN A 1 165 ? -3.151 7.295 -34.698 1.00 71.62 165 ASN A O 1
ATOM 1290 N N . ARG A 1 166 ? -1.976 7.949 -32.912 1.00 72.44 166 ARG A N 1
ATOM 1291 C CA . ARG A 1 166 ? -0.675 7.674 -33.528 1.00 72.44 166 ARG A CA 1
ATOM 1292 C C . ARG A 1 166 ? -0.396 6.174 -33.503 1.00 72.44 166 ARG A C 1
ATOM 1294 O O . ARG A 1 166 ? -0.637 5.494 -32.506 1.00 72.44 166 ARG A O 1
ATOM 1301 N N . LYS A 1 167 ? 0.181 5.661 -34.593 1.00 76.88 167 LYS A N 1
ATOM 1302 C CA . LYS A 1 167 ? 0.686 4.283 -34.651 1.00 76.88 167 LYS A CA 1
ATOM 1303 C C . LYS A 1 167 ? 1.719 4.083 -33.537 1.00 76.88 167 LYS A C 1
ATOM 1305 O O . LYS A 1 167 ? 2.674 4.852 -33.428 1.00 76.88 167 LYS A O 1
ATOM 1310 N N . LEU A 1 168 ? 1.520 3.055 -32.715 1.00 83.38 168 LEU A N 1
ATOM 1311 C CA . LEU A 1 168 ? 2.500 2.636 -31.717 1.00 83.38 168 LEU A CA 1
ATOM 1312 C C . LEU A 1 168 ? 3.356 1.505 -32.289 1.00 83.38 168 LEU A C 1
ATOM 1314 O O . LEU A 1 168 ? 2.855 0.591 -32.949 1.00 83.38 168 LEU A O 1
ATOM 1318 N N . LEU A 1 169 ? 4.651 1.554 -32.003 1.00 84.75 169 LEU A N 1
ATOM 1319 C CA . LEU A 1 169 ? 5.580 0.462 -32.245 1.00 84.75 169 LEU A CA 1
ATOM 1320 C C . LEU A 1 169 ? 5.598 -0.443 -31.018 1.00 84.75 169 LEU A C 1
ATOM 1322 O O . LEU A 1 169 ? 5.780 0.030 -29.894 1.00 84.75 169 LEU A O 1
ATOM 1326 N N . ARG A 1 170 ? 5.426 -1.751 -31.231 1.00 86.00 170 ARG A N 1
ATOM 1327 C CA . ARG A 1 170 ? 5.662 -2.756 -30.195 1.00 86.00 170 ARG A CA 1
ATOM 1328 C C . ARG A 1 170 ? 7.100 -3.244 -30.319 1.00 86.00 170 ARG A C 1
ATOM 1330 O O . ARG A 1 170 ? 7.471 -3.861 -31.313 1.00 86.00 170 ARG A O 1
ATOM 1337 N N . ILE A 1 171 ? 7.896 -2.992 -29.289 1.00 83.44 171 ILE A N 1
ATOM 1338 C CA . ILE A 1 171 ? 9.276 -3.468 -29.203 1.00 83.44 171 ILE A CA 1
ATOM 1339 C C . ILE A 1 171 ? 9.301 -4.609 -28.194 1.00 83.44 171 ILE A C 1
ATOM 1341 O O . ILE A 1 171 ? 8.906 -4.418 -27.044 1.00 83.44 171 ILE A O 1
ATOM 1345 N N . THR A 1 172 ? 9.752 -5.791 -28.614 1.00 81.25 172 THR A N 1
ATOM 1346 C CA . THR A 1 172 ? 9.782 -6.993 -27.771 1.00 81.25 172 THR A CA 1
ATOM 1347 C C . THR A 1 172 ? 11.224 -7.437 -27.573 1.00 81.25 172 THR A C 1
ATOM 1349 O O . THR A 1 172 ? 11.988 -7.558 -28.524 1.00 81.25 172 THR A O 1
ATOM 1352 N N . SER A 1 173 ? 11.633 -7.668 -26.334 1.00 76.62 173 SER A N 1
ATOM 1353 C CA . SER A 1 173 ? 12.948 -8.240 -26.033 1.00 76.62 173 SER A CA 1
ATOM 1354 C C . SER A 1 173 ? 12.998 -9.733 -26.366 1.00 76.62 173 SER A C 1
ATOM 1356 O O . SER A 1 173 ? 11.971 -10.402 -26.465 1.00 76.62 173 SER A O 1
ATOM 1358 N N . SER A 1 174 ? 14.205 -10.290 -26.457 1.00 74.94 174 SER A N 1
ATOM 1359 C CA . SER A 1 174 ? 14.438 -11.731 -26.611 1.00 74.94 174 SER A CA 1
ATOM 1360 C C . SER A 1 174 ? 13.851 -12.582 -25.477 1.00 74.94 174 SER A C 1
ATOM 1362 O O . SER A 1 174 ? 13.660 -13.775 -25.662 1.00 74.94 174 SER A O 1
ATOM 1364 N N . LEU A 1 175 ? 13.548 -11.977 -24.323 1.00 73.06 175 LEU A N 1
ATOM 1365 C CA . LEU A 1 175 ? 12.902 -12.617 -23.168 1.00 73.06 175 LEU A CA 1
ATOM 1366 C C . LEU A 1 175 ? 11.366 -12.479 -23.186 1.00 73.06 175 LEU A C 1
ATOM 1368 O O . LEU A 1 175 ? 10.718 -12.664 -22.161 1.00 73.06 175 LEU A O 1
ATOM 1372 N N . GLY A 1 176 ? 10.771 -12.055 -24.305 1.00 73.12 176 GLY A N 1
ATOM 1373 C CA . GLY A 1 176 ? 9.317 -11.929 -24.466 1.00 73.12 176 GLY A CA 1
ATOM 1374 C C . GLY A 1 176 ? 8.684 -10.693 -23.814 1.00 73.12 176 GLY A C 1
ATOM 1375 O O . GLY A 1 176 ? 7.507 -10.421 -24.035 1.00 73.12 176 GLY A O 1
ATOM 1376 N N . LYS A 1 177 ? 9.440 -9.884 -23.059 1.00 73.56 177 LYS A N 1
ATOM 1377 C CA . LYS A 1 177 ? 8.929 -8.620 -22.495 1.00 73.56 177 LYS A CA 1
ATOM 1378 C C . LYS A 1 177 ? 8.741 -7.587 -23.600 1.00 73.56 177 LYS A C 1
ATOM 1380 O O . LYS A 1 177 ? 9.695 -7.331 -24.337 1.00 73.56 177 LYS A O 1
ATOM 1385 N N . SER A 1 178 ? 7.557 -6.981 -23.687 1.00 79.69 178 SER A N 1
ATOM 1386 C CA . SER A 1 178 ? 7.229 -5.982 -24.712 1.00 79.69 178 SER A CA 1
ATOM 1387 C C . SER A 1 178 ? 6.872 -4.622 -24.126 1.00 79.69 178 SER A C 1
ATOM 1389 O O . SER A 1 178 ? 6.178 -4.554 -23.116 1.00 79.69 178 SER A O 1
ATOM 1391 N N . ILE A 1 179 ? 7.268 -3.558 -24.818 1.00 80.94 179 ILE A N 1
ATOM 1392 C CA . ILE A 1 179 ? 6.823 -2.183 -24.576 1.00 80.94 179 ILE A CA 1
ATOM 1393 C C . ILE A 1 179 ? 6.114 -1.641 -25.820 1.00 80.94 179 ILE A C 1
ATOM 1395 O O . ILE A 1 179 ? 6.329 -2.132 -26.932 1.00 80.94 179 ILE A O 1
ATOM 1399 N N . LYS A 1 180 ? 5.283 -0.614 -25.637 1.00 85.06 180 LYS A N 1
ATOM 1400 C CA . LYS A 1 180 ? 4.653 0.144 -26.724 1.00 85.06 180 LYS A CA 1
ATOM 1401 C C . LYS A 1 180 ? 5.131 1.587 -26.665 1.00 85.06 180 LYS A C 1
ATOM 1403 O O . LYS A 1 180 ? 5.030 2.212 -25.614 1.00 85.06 180 LYS A O 1
ATOM 1408 N N . VAL A 1 181 ? 5.632 2.108 -27.778 1.00 86.50 181 VAL A N 1
ATOM 1409 C CA . VAL A 1 181 ? 6.183 3.469 -27.871 1.00 86.50 181 VAL A CA 1
ATOM 1410 C C . VAL A 1 181 ? 5.700 4.165 -29.141 1.00 86.50 181 VAL A C 1
ATOM 1412 O O . VAL A 1 181 ? 5.296 3.507 -30.099 1.00 86.50 181 VAL A O 1
ATOM 1415 N N . THR A 1 182 ? 5.717 5.496 -29.164 1.00 87.69 182 THR A N 1
ATOM 1416 C CA . THR A 1 182 ? 5.498 6.268 -30.397 1.00 87.69 182 THR A CA 1
ATOM 1417 C C . THR A 1 182 ? 6.719 6.162 -31.315 1.00 87.69 182 THR A C 1
ATOM 1419 O O . THR A 1 182 ? 7.833 5.980 -30.828 1.00 87.69 182 THR A O 1
ATOM 1422 N N . SER A 1 183 ? 6.531 6.304 -32.633 1.00 88.38 183 SER A N 1
ATOM 1423 C CA . SER A 1 183 ? 7.623 6.209 -33.622 1.00 88.38 183 SER A CA 1
ATOM 1424 C C . SER A 1 183 ? 8.825 7.109 -33.311 1.00 88.38 183 SER A C 1
ATOM 1426 O O . SER A 1 183 ? 9.959 6.643 -33.367 1.00 88.38 183 SER A O 1
ATOM 1428 N N . HIS A 1 184 ? 8.571 8.349 -32.881 1.00 88.81 184 HIS A N 1
ATOM 1429 C CA . HIS A 1 184 ? 9.602 9.351 -32.574 1.00 88.81 184 HIS A CA 1
ATOM 1430 C C . HIS A 1 184 ? 10.111 9.306 -31.124 1.00 88.81 184 HIS A C 1
ATOM 1432 O O . HIS A 1 184 ? 10.809 10.214 -30.672 1.00 88.81 184 HIS A O 1
ATOM 1438 N N . HIS A 1 185 ? 9.732 8.294 -30.334 1.00 87.56 185 HIS A N 1
ATOM 1439 C CA . HIS A 1 185 ? 10.235 8.175 -28.968 1.00 87.56 185 HIS A CA 1
ATOM 1440 C C . HIS A 1 185 ? 11.750 7.936 -29.000 1.00 87.56 185 HIS A C 1
ATOM 1442 O O . HIS A 1 185 ? 12.212 6.969 -29.607 1.00 87.56 185 HIS A O 1
ATOM 1448 N N . LYS A 1 186 ? 12.525 8.817 -28.359 1.00 90.00 186 LYS A N 1
ATOM 1449 C CA . LYS A 1 186 ? 13.987 8.712 -28.305 1.00 90.00 186 LYS A CA 1
ATOM 1450 C C . LYS A 1 186 ? 14.400 7.618 -27.327 1.00 90.00 186 LYS A C 1
ATOM 1452 O O . LYS A 1 186 ? 14.040 7.658 -26.154 1.00 90.00 186 LYS A O 1
ATOM 1457 N N . MET A 1 187 ? 15.188 6.662 -27.802 1.00 87.50 187 MET A N 1
ATOM 1458 C CA . MET A 1 187 ? 15.649 5.510 -27.034 1.00 87.50 187 MET A CA 1
ATOM 1459 C C . MET A 1 187 ? 17.169 5.412 -27.067 1.00 87.50 187 MET A C 1
ATOM 1461 O O . MET A 1 187 ? 17.788 5.580 -28.116 1.00 87.50 187 MET A O 1
ATOM 1465 N N . LEU A 1 188 ? 17.774 5.088 -25.923 1.00 87.75 188 LEU A N 1
ATOM 1466 C CA . LEU A 1 188 ? 19.195 4.769 -25.857 1.00 87.75 188 LEU A CA 1
ATOM 1467 C C . LEU A 1 188 ? 19.413 3.310 -26.274 1.00 87.75 188 LEU A C 1
ATOM 1469 O O . LEU A 1 188 ? 18.990 2.384 -25.572 1.00 87.75 188 LEU A O 1
ATOM 1473 N N . ILE A 1 189 ? 20.097 3.114 -27.399 1.00 88.38 189 ILE A N 1
ATOM 1474 C CA . ILE A 1 189 ? 20.420 1.800 -27.957 1.00 88.38 189 ILE A CA 1
ATOM 1475 C C . ILE A 1 189 ? 21.931 1.572 -28.032 1.00 88.38 189 ILE A C 1
ATOM 1477 O O . ILE A 1 189 ? 22.716 2.512 -28.156 1.00 88.38 189 ILE A O 1
ATOM 1481 N N . LYS A 1 190 ? 22.340 0.303 -27.996 1.00 85.31 190 LYS A N 1
ATOM 1482 C CA . LYS A 1 190 ? 23.682 -0.158 -28.351 1.00 85.31 190 LYS A CA 1
ATOM 1483 C C . LYS A 1 190 ? 23.606 -0.989 -29.633 1.00 85.31 190 LYS A C 1
ATOM 1485 O O . LYS A 1 190 ? 22.969 -2.044 -29.634 1.00 85.31 190 LYS A O 1
ATOM 1490 N N . ARG A 1 191 ? 24.290 -0.526 -30.681 1.00 87.44 191 ARG A N 1
ATOM 1491 C CA . ARG A 1 191 ? 24.432 -1.171 -31.997 1.00 87.44 191 ARG A CA 1
ATOM 1492 C C . ARG A 1 191 ? 25.920 -1.259 -32.311 1.00 87.44 191 ARG A C 1
ATOM 1494 O O . ARG A 1 191 ? 26.622 -0.278 -32.099 1.00 87.44 191 ARG A O 1
ATOM 1501 N N . GLU A 1 192 ? 26.408 -2.430 -32.723 1.00 85.12 192 GLU A N 1
ATOM 1502 C CA . GLU A 1 192 ? 27.823 -2.614 -33.115 1.00 85.12 192 GLU A CA 1
ATOM 1503 C C . GLU A 1 192 ? 28.813 -2.021 -32.091 1.00 85.12 192 GLU A C 1
ATOM 1505 O O . GLU A 1 192 ? 29.735 -1.277 -32.403 1.00 85.12 192 GLU A O 1
ATOM 1510 N N . SER A 1 193 ? 28.567 -2.301 -30.809 1.00 81.75 193 SER A N 1
ATOM 1511 C CA . SER A 1 193 ? 29.361 -1.819 -29.669 1.00 81.75 193 SER A CA 1
ATOM 1512 C C . SER A 1 193 ? 29.306 -0.317 -29.345 1.00 81.75 193 SER A C 1
ATOM 1514 O O . SER A 1 193 ? 29.749 0.055 -28.258 1.00 81.75 193 SER A O 1
ATOM 1516 N N . ARG A 1 194 ? 28.671 0.522 -30.168 1.00 83.75 194 ARG A N 1
ATOM 1517 C CA . ARG A 1 194 ? 28.491 1.965 -29.930 1.00 83.75 194 ARG A CA 1
ATOM 1518 C C . ARG A 1 194 ? 27.105 2.287 -29.367 1.00 83.75 194 ARG A C 1
ATOM 1520 O O . ARG A 1 194 ? 26.154 1.533 -29.569 1.00 83.75 194 ARG A O 1
ATOM 1527 N N . ARG A 1 195 ? 27.000 3.387 -28.613 1.00 86.69 195 ARG A N 1
ATOM 1528 C CA . ARG A 1 195 ? 25.749 3.858 -27.993 1.00 86.69 195 ARG A CA 1
ATOM 1529 C C . ARG A 1 195 ? 25.184 5.032 -28.782 1.00 86.69 195 ARG A C 1
ATOM 1531 O O . ARG A 1 195 ? 25.926 5.949 -29.112 1.00 86.69 195 ARG A O 1
ATOM 1538 N N . TYR A 1 196 ? 23.879 5.013 -29.022 1.00 84.56 196 TYR A N 1
ATOM 1539 C CA . TYR A 1 196 ? 23.176 6.041 -29.783 1.00 84.56 196 TYR A CA 1
ATOM 1540 C C . TYR A 1 196 ? 21.842 6.357 -29.125 1.00 84.56 196 TYR A C 1
ATOM 1542 O O . TYR A 1 196 ? 21.179 5.459 -28.605 1.00 84.56 196 TYR A O 1
ATOM 1550 N N . VAL A 1 197 ? 21.425 7.617 -29.204 1.00 89.00 197 VAL A N 1
ATOM 1551 C CA . VAL A 1 197 ? 20.020 7.979 -29.019 1.00 89.00 197 VAL A CA 1
ATOM 1552 C C . VAL A 1 197 ? 19.366 7.909 -30.392 1.00 89.00 197 VAL A C 1
ATOM 1554 O O . VAL A 1 197 ? 19.759 8.642 -31.294 1.00 89.00 197 VAL A O 1
ATOM 1557 N N . ALA A 1 198 ? 18.410 7.003 -30.558 1.00 88.88 198 ALA A N 1
ATOM 1558 C CA . ALA A 1 198 ? 17.728 6.753 -31.822 1.00 88.88 198 ALA A CA 1
ATOM 1559 C C . ALA A 1 198 ? 16.212 6.837 -31.632 1.00 88.88 198 ALA A C 1
ATOM 1561 O O . ALA A 1 198 ? 15.698 6.508 -30.561 1.00 88.88 198 ALA A O 1
ATOM 1562 N N . GLU A 1 199 ? 15.486 7.269 -32.660 1.00 91.56 199 GLU A N 1
ATOM 1563 C CA . GLU A 1 199 ? 14.024 7.202 -32.650 1.00 91.56 199 GLU A CA 1
ATOM 1564 C C . GLU A 1 199 ? 13.555 5.750 -32.763 1.00 91.56 199 GLU A C 1
ATOM 1566 O O . GLU A 1 199 ? 14.169 4.946 -33.471 1.00 91.56 199 GLU A O 1
ATOM 1571 N N . ALA A 1 200 ? 12.465 5.409 -32.075 1.00 89.12 200 ALA A N 1
ATOM 1572 C CA . ALA A 1 200 ? 11.955 4.045 -31.987 1.00 89.12 200 ALA A CA 1
ATOM 1573 C C . ALA A 1 200 ? 11.717 3.384 -33.357 1.00 89.12 200 ALA A C 1
ATOM 1575 O O . ALA A 1 200 ? 11.934 2.182 -33.506 1.00 89.12 200 ALA A O 1
ATOM 1576 N N . GLU A 1 201 ? 11.322 4.154 -34.372 1.00 88.88 201 GLU A N 1
ATOM 1577 C CA . GLU A 1 201 ? 11.113 3.648 -35.734 1.00 88.88 201 GLU A CA 1
ATOM 1578 C C . GLU A 1 201 ? 12.390 3.237 -36.476 1.00 88.88 201 GLU A C 1
ATOM 1580 O O . GLU A 1 201 ? 12.328 2.447 -37.419 1.00 88.88 201 GLU A O 1
ATOM 1585 N N . THR A 1 202 ? 13.545 3.724 -36.023 1.00 89.62 202 THR A N 1
ATOM 1586 C CA . THR A 1 202 ? 14.866 3.449 -36.613 1.00 89.62 202 THR A CA 1
ATOM 1587 C C . THR A 1 202 ? 15.597 2.278 -35.945 1.00 89.62 202 THR A C 1
ATOM 1589 O O . THR A 1 202 ? 16.699 1.890 -36.363 1.00 89.62 202 THR A O 1
ATOM 1592 N N . ILE A 1 203 ? 15.000 1.706 -34.895 1.00 87.88 203 ILE A N 1
ATOM 1593 C CA . ILE A 1 203 ? 15.543 0.557 -34.168 1.00 87.88 203 ILE A CA 1
ATOM 1594 C C . ILE A 1 203 ? 15.462 -0.685 -35.062 1.00 87.88 203 ILE A C 1
ATOM 1596 O O . ILE A 1 203 ? 14.489 -0.901 -35.785 1.00 87.88 203 ILE A O 1
ATOM 1600 N N . LYS A 1 204 ? 16.505 -1.516 -35.015 1.00 85.31 204 LYS A N 1
ATOM 1601 C CA . LYS A 1 204 ? 16.656 -2.729 -35.824 1.00 85.31 204 LYS A CA 1
ATOM 1602 C C . LYS A 1 204 ? 16.701 -3.975 -34.938 1.00 85.31 204 LYS A C 1
ATOM 1604 O O . LYS A 1 204 ? 17.103 -3.927 -33.773 1.00 85.31 204 LYS A O 1
ATOM 1609 N N . LYS A 1 205 ? 16.313 -5.123 -35.503 1.00 80.75 205 LYS A N 1
ATOM 1610 C CA . LYS A 1 205 ? 16.495 -6.432 -34.854 1.00 80.75 205 LYS A CA 1
ATOM 1611 C C . LYS A 1 205 ? 17.980 -6.614 -34.515 1.00 80.75 205 LYS A C 1
ATOM 1613 O O . LYS A 1 205 ? 18.831 -6.425 -35.376 1.00 80.75 205 LYS A O 1
ATOM 1618 N N . GLY A 1 206 ? 18.282 -6.971 -33.267 1.00 78.19 206 GLY A N 1
ATOM 1619 C CA . GLY A 1 206 ? 19.660 -7.110 -32.774 1.00 78.19 206 GLY A CA 1
ATOM 1620 C C . GLY A 1 206 ? 20.226 -5.898 -32.022 1.00 78.19 206 GLY A C 1
ATOM 1621 O O . GLY A 1 206 ? 21.214 -6.074 -31.304 1.00 78.19 206 GLY A O 1
ATOM 1622 N N . ASP A 1 207 ? 19.580 -4.727 -32.086 1.00 83.44 207 ASP A N 1
ATOM 1623 C CA . ASP A 1 207 ? 19.888 -3.617 -31.176 1.00 83.44 207 ASP A CA 1
ATOM 1624 C C . ASP A 1 207 ? 19.650 -4.039 -29.718 1.00 83.44 207 ASP A C 1
ATOM 1626 O O . ASP A 1 207 ? 18.808 -4.898 -29.430 1.00 83.44 207 ASP A O 1
ATOM 1630 N N . ARG A 1 208 ? 20.390 -3.425 -28.789 1.00 81.75 208 ARG A N 1
ATOM 1631 C CA . ARG A 1 208 ? 20.178 -3.584 -27.342 1.00 81.75 208 ARG A CA 1
ATOM 1632 C C . ARG A 1 208 ? 19.681 -2.268 -26.758 1.00 81.75 208 ARG A C 1
ATOM 1634 O O . ARG A 1 208 ? 20.387 -1.272 -26.867 1.00 81.75 208 ARG A O 1
ATOM 1641 N N . ILE A 1 209 ? 18.513 -2.243 -26.121 1.00 74.69 209 ILE A N 1
ATOM 1642 C CA . ILE A 1 209 ? 18.061 -1.068 -25.354 1.00 74.69 209 ILE A CA 1
ATOM 1643 C C . ILE A 1 209 ? 18.704 -1.114 -23.970 1.00 74.69 209 ILE A C 1
ATOM 1645 O O . ILE A 1 209 ? 18.920 -2.198 -23.424 1.00 74.69 209 ILE A O 1
ATOM 1649 N N . ALA A 1 210 ? 19.014 0.057 -23.410 1.00 62.59 210 ALA A N 1
ATOM 1650 C CA . ALA A 1 210 ? 19.510 0.215 -22.046 1.00 62.59 210 ALA A CA 1
ATOM 1651 C C . ALA A 1 210 ? 18.482 -0.291 -21.016 1.00 62.59 210 ALA A C 1
ATOM 1653 O O . ALA A 1 210 ? 17.718 0.485 -20.458 1.00 62.59 210 ALA A O 1
ATOM 1654 N N . THR A 1 211 ? 18.413 -1.616 -20.859 1.00 51.06 211 THR A N 1
ATOM 1655 C CA . THR A 1 211 ? 18.011 -2.409 -19.684 1.00 51.06 211 THR A CA 1
ATOM 1656 C C . THR A 1 211 ? 17.839 -3.895 -20.026 1.00 51.06 211 THR A C 1
ATOM 1658 O O . THR A 1 211 ? 17.910 -4.702 -19.107 1.00 51.06 211 THR A O 1
ATOM 1661 N N . ILE A 1 212 ? 17.640 -4.317 -21.290 1.00 50.97 212 ILE A N 1
ATOM 1662 C CA . ILE A 1 212 ? 17.356 -5.736 -21.605 1.00 50.97 212 ILE A CA 1
ATOM 1663 C C . ILE A 1 212 ? 17.809 -6.138 -23.024 1.00 50.97 212 ILE A C 1
ATOM 1665 O O . ILE A 1 212 ? 17.282 -5.622 -24.004 1.00 50.97 212 ILE A O 1
ATOM 1669 N N . GLY A 1 213 ? 18.695 -7.143 -23.105 1.00 57.50 213 GLY A N 1
ATOM 1670 C CA . GLY A 1 213 ? 18.784 -8.146 -24.187 1.00 57.50 213 GLY A CA 1
ATOM 1671 C C . GLY A 1 213 ? 18.862 -7.677 -25.651 1.00 57.50 213 GLY A C 1
ATOM 1672 O O . GLY A 1 213 ? 19.137 -6.520 -25.948 1.00 57.50 213 GLY A O 1
ATOM 1673 N N . LYS A 1 214 ? 18.668 -8.621 -26.587 1.00 59.28 214 LYS A N 1
ATOM 1674 C CA . LYS A 1 214 ? 18.496 -8.343 -28.030 1.00 59.28 214 LYS A CA 1
ATOM 1675 C C . LYS A 1 214 ? 17.008 -8.108 -28.326 1.00 59.28 214 LYS A C 1
ATOM 1677 O O . LYS A 1 214 ? 16.163 -8.716 -27.672 1.00 59.28 214 LYS A O 1
ATOM 1682 N N . LEU A 1 215 ? 16.679 -7.274 -29.312 1.00 58.97 215 LEU A N 1
ATOM 1683 C CA . LEU A 1 215 ? 15.288 -6.956 -29.670 1.00 58.97 215 LEU A CA 1
ATOM 1684 C C . LEU A 1 215 ? 14.752 -7.740 -30.872 1.00 58.97 215 LEU A C 1
ATOM 1686 O O . LEU A 1 215 ? 15.471 -7.969 -31.845 1.00 58.97 215 LEU A O 1
ATOM 1690 N N . ASN A 1 216 ? 13.452 -8.030 -30.814 1.00 61.62 216 ASN A N 1
ATOM 1691 C CA . ASN A 1 216 ? 12.572 -8.444 -31.900 1.00 61.62 216 ASN A CA 1
ATOM 1692 C C . ASN A 1 216 ? 11.512 -7.348 -32.124 1.00 61.62 216 ASN A C 1
ATOM 1694 O O . ASN A 1 216 ? 10.854 -6.901 -31.182 1.00 61.62 216 ASN A O 1
ATOM 1698 N N . ILE A 1 217 ? 11.342 -6.908 -33.371 1.00 60.00 217 ILE A N 1
ATOM 1699 C CA . ILE A 1 217 ? 10.465 -5.783 -33.723 1.00 60.00 217 ILE A CA 1
ATOM 1700 C C . ILE A 1 217 ? 9.371 -6.290 -34.651 1.00 60.00 217 ILE A C 1
ATOM 1702 O O . ILE A 1 217 ? 9.665 -6.844 -35.707 1.00 60.00 217 ILE A O 1
ATOM 1706 N N . THR A 1 218 ? 8.117 -6.071 -34.269 1.00 65.81 218 THR A N 1
ATOM 1707 C CA . THR A 1 218 ? 6.946 -6.308 -35.117 1.00 65.81 218 THR A CA 1
ATOM 1708 C C . THR A 1 218 ? 6.247 -4.973 -35.361 1.00 65.81 218 THR A C 1
ATOM 1710 O O . THR A 1 218 ? 5.995 -4.206 -34.429 1.00 65.81 218 THR A O 1
ATOM 1713 N N . LYS A 1 219 ? 5.983 -4.636 -36.629 1.00 51.69 219 LYS A N 1
ATOM 1714 C CA . LYS A 1 219 ? 5.345 -3.362 -36.980 1.00 51.69 219 LYS A CA 1
ATOM 1715 C C . LYS A 1 219 ? 3.825 -3.461 -36.857 1.00 51.69 219 LYS A C 1
ATOM 1717 O O . LYS A 1 219 ? 3.210 -4.391 -37.363 1.00 51.69 219 LYS A O 1
ATOM 1722 N N . SER A 1 220 ? 3.265 -2.394 -36.290 1.00 61.31 220 SER A N 1
ATOM 1723 C CA . SER A 1 220 ? 1.860 -1.970 -36.310 1.00 61.31 220 SER A CA 1
ATOM 1724 C C . SER A 1 220 ? 0.876 -2.688 -35.381 1.00 61.31 220 SER A C 1
ATOM 1726 O O . SER A 1 220 ? 0.646 -3.889 -35.456 1.00 61.31 220 SER A O 1
ATOM 1728 N N . TYR A 1 221 ? 0.240 -1.887 -34.524 1.00 52.56 221 TYR A N 1
ATOM 1729 C CA . TYR A 1 221 ? -1.078 -2.168 -33.964 1.00 52.56 221 TYR A CA 1
ATOM 1730 C C . TYR A 1 221 ? -1.802 -0.836 -33.743 1.00 52.56 221 TYR A C 1
ATOM 1732 O O . TYR A 1 221 ? -1.165 0.157 -33.374 1.00 52.56 221 TYR A O 1
ATOM 1740 N N . LEU A 1 222 ? -3.118 -0.804 -33.956 1.00 51.09 222 LEU A N 1
ATOM 1741 C CA . LEU A 1 222 ? -3.938 0.331 -33.537 1.00 51.09 222 LEU A CA 1
ATOM 1742 C C . LEU A 1 222 ? -4.046 0.317 -32.002 1.00 51.09 222 LEU A C 1
ATOM 1744 O O . LEU A 1 222 ? -4.328 -0.732 -31.419 1.00 51.09 222 LEU A O 1
ATOM 1748 N N . PRO A 1 223 ? -3.782 1.433 -31.313 1.00 45.16 223 PRO A N 1
ATOM 1749 C CA . PRO A 1 223 ? -3.899 1.483 -29.861 1.00 45.16 223 PRO A CA 1
ATOM 1750 C C . PRO A 1 223 ? -5.343 1.202 -29.422 1.00 45.16 223 PRO A C 1
ATOM 1752 O O . PRO A 1 223 ? -6.279 1.855 -29.869 1.00 45.16 223 PRO A O 1
ATOM 1755 N N . PHE A 1 224 ? -5.517 0.230 -28.521 1.00 43.97 224 PHE A N 1
ATOM 1756 C CA . PHE A 1 224 ? -6.799 -0.100 -27.896 1.00 43.97 224 PHE A CA 1
ATOM 1757 C C . PHE A 1 224 ? -6.618 -0.271 -26.382 1.00 43.97 224 PHE A C 1
ATOM 1759 O O . PHE A 1 224 ? -5.598 -0.800 -25.930 1.00 43.97 224 PHE A O 1
ATOM 1766 N N . VAL A 1 225 ? -7.615 0.169 -25.605 1.00 40.31 225 VAL A N 1
ATOM 1767 C CA . VAL A 1 225 ? -7.564 0.297 -24.133 1.00 40.31 225 VAL A CA 1
ATOM 1768 C C . VAL A 1 225 ? -7.294 -1.038 -23.425 1.00 40.31 225 VAL A C 1
ATOM 1770 O O . VAL A 1 225 ? -6.561 -1.062 -22.448 1.00 40.31 225 VAL A O 1
ATOM 1773 N N . LYS A 1 226 ? -7.783 -2.170 -23.952 1.00 40.97 226 LYS A N 1
ATOM 1774 C CA . LYS A 1 226 ? -7.532 -3.514 -23.378 1.00 40.97 226 LYS A CA 1
ATOM 1775 C C . LYS A 1 226 ? -6.077 -4.005 -23.475 1.00 40.97 226 LYS A C 1
ATOM 1777 O O . LYS A 1 226 ? -5.789 -5.106 -23.021 1.00 40.97 226 LYS A O 1
ATOM 1782 N N . GLY A 1 227 ? -5.185 -3.262 -24.129 1.00 42.22 227 GLY A N 1
ATOM 1783 C CA . GLY A 1 227 ? -3.807 -3.692 -24.371 1.00 42.22 227 GLY A CA 1
ATOM 1784 C C . GLY A 1 227 ? -2.736 -2.913 -23.611 1.00 42.22 227 GLY A C 1
ATOM 1785 O O . GLY A 1 227 ? -1.566 -3.079 -23.968 1.00 42.22 227 GLY A O 1
ATOM 1786 N N . PHE A 1 228 ? -3.107 -2.021 -22.696 1.00 34.31 228 PHE A N 1
ATOM 1787 C CA . PHE A 1 228 ? -2.174 -1.343 -21.795 1.00 34.31 228 PHE A CA 1
ATOM 1788 C C . PHE A 1 228 ? -2.122 -2.055 -20.449 1.00 34.31 228 PHE A C 1
ATOM 1790 O O . PHE A 1 228 ? -3.193 -2.525 -20.007 1.00 34.31 228 PHE A O 1
#

Radius of gyration: 22.39 Å; chains: 1; bounding box: 56×33×57 Å